Protein AF-0000000082333253 (afdb_homodimer)

pLDDT: mean 97.78, std 2.86, range [67.7, 98.96]

Radius of gyration: 18.06 Å; Cα contacts (8 Å, |Δi|>4): 785; chains: 2; bounding box: 53×50×40 Å

Structure (mmCIF, N/CA/C/O backbone):
data_AF-0000000082333253-model_v1
#
loop_
_entity.id
_entity.type
_entity.pdbx_description
1 polymer 'Nicotinamide-nucleotide amidase'
#
loop_
_atom_site.group_PDB
_atom_site.id
_atom_site.type_symbol
_atom_site.label_atom_id
_atom_site.label_alt_id
_atom_site.label_comp_id
_atom_site.label_asym_id
_atom_site.label_entity_id
_atom_site.label_seq_id
_atom_site.pdbx_PDB_ins_code
_atom_site.Cartn_x
_atom_site.Cartn_y
_atom_site.Cartn_z
_atom_site.occupancy
_atom_site.B_iso_or_equiv
_atom_site.auth_seq_id
_atom_site.auth_comp_id
_atom_site.auth_asym_id
_atom_site.auth_atom_id
_atom_site.pdbx_PDB_model_num
ATOM 1 N N . MET A 1 1 ? -5.698 16.624 -9.467 1 89.4 1 MET A N 1
ATOM 2 C CA . MET A 1 1 ? -4.266 16.621 -9.751 1 89.4 1 MET A CA 1
ATOM 3 C C . MET A 1 1 ? -3.912 15.525 -10.751 1 89.4 1 MET A C 1
ATOM 5 O O . MET A 1 1 ? -4.45 14.418 -10.682 1 89.4 1 MET A O 1
ATOM 9 N N . THR A 1 2 ? -3.095 15.823 -11.629 1 92.73 2 THR A N 1
ATOM 10 C CA . THR A 1 2 ? -2.605 14.856 -12.605 1 92.73 2 THR A CA 1
ATOM 11 C C . THR A 1 2 ? -1.496 13.997 -12.005 1 92.73 2 THR A C 1
ATOM 13 O O . THR A 1 2 ? -0.99 14.294 -10.921 1 92.73 2 THR A O 1
ATOM 16 N N . ASP A 1 3 ? -1.117 12.939 -12.7 1 93.81 3 ASP A N 1
ATOM 17 C CA . ASP A 1 3 ? -0.021 12.083 -12.257 1 93.81 3 ASP A CA 1
ATOM 18 C C . ASP A 1 3 ? 1.282 12.871 -12.147 1 93.81 3 ASP A C 1
ATOM 20 O O . ASP A 1 3 ? 2.058 12.671 -11.21 1 93.81 3 ASP A O 1
ATOM 24 N N . ASN A 1 4 ? 1.5 13.742 -13.112 1 94.95 4 ASN A N 1
ATOM 25 C CA . ASN A 1 4 ? 2.707 14.562 -13.094 1 94.95 4 ASN A CA 1
ATOM 26 C C . ASN A 1 4 ? 2.726 15.505 -11.895 1 94.95 4 ASN A C 1
ATOM 28 O O . ASN A 1 4 ? 3.77 15.701 -11.27 1 94.95 4 ASN A O 1
ATOM 32 N N . GLU A 1 5 ? 1.615 16.108 -11.591 1 97.43 5 GLU A N 1
ATOM 33 C CA . GLU A 1 5 ? 1.522 17.002 -10.44 1 97.43 5 GLU A CA 1
ATOM 34 C C . GLU A 1 5 ? 1.781 16.252 -9.137 1 97.43 5 GLU A C 1
ATOM 36 O O . GLU A 1 5 ? 2.441 16.773 -8.235 1 97.43 5 GLU A O 1
ATOM 41 N N . LEU A 1 6 ? 1.235 15.054 -9.046 1 98.05 6 LEU A N 1
ATOM 42 C CA . LEU A 1 6 ? 1.445 14.233 -7.858 1 98.05 6 LEU A CA 1
ATOM 43 C C . LEU A 1 6 ? 2.917 13.867 -7.704 1 98.05 6 LEU A C 1
ATOM 45 O O . LEU A 1 6 ? 3.457 13.899 -6.596 1 98.05 6 LEU A O 1
ATOM 49 N N . THR A 1 7 ? 3.564 13.523 -8.791 1 96.74 7 THR A N 1
ATOM 50 C CA . THR A 1 7 ? 4.98 13.171 -8.769 1 96.74 7 THR A CA 1
ATOM 51 C C . THR A 1 7 ? 5.828 14.366 -8.343 1 96.74 7 THR A C 1
ATOM 53 O O . THR A 1 7 ? 6.758 14.221 -7.546 1 96.74 7 THR A O 1
ATOM 56 N N . GLN A 1 8 ? 5.518 15.537 -8.883 1 97.75 8 GLN A N 1
ATOM 57 C CA . GLN A 1 8 ? 6.252 16.744 -8.519 1 97.75 8 GLN A CA 1
ATOM 58 C C . GLN A 1 8 ? 6.078 17.068 -7.038 1 97.75 8 GLN A C 1
ATOM 60 O O . GLN A 1 8 ? 7.03 17.481 -6.372 1 97.75 8 GLN A O 1
ATOM 65 N N . LEU A 1 9 ? 4.866 16.936 -6.612 1 98.36 9 LEU A N 1
ATOM 66 C CA . LEU A 1 9 ? 4.595 17.151 -5.194 1 98.36 9 LEU A CA 1
ATOM 67 C C . LEU A 1 9 ? 5.398 16.181 -4.334 1 98.36 9 LEU A C 1
ATOM 69 O O . LEU A 1 9 ? 5.966 16.574 -3.313 1 98.36 9 LEU A O 1
ATOM 73 N N . SER A 1 10 ? 5.47 14.94 -4.718 1 98.65 10 SER A N 1
ATOM 74 C CA . SER A 1 10 ? 6.232 13.925 -3.999 1 98.65 10 SER A CA 1
ATOM 75 C C . SER A 1 10 ? 7.723 14.244 -4.006 1 98.65 10 SER A C 1
ATOM 77 O O . SER A 1 10 ? 8.419 14.005 -3.017 1 98.65 10 SER A O 1
ATOM 79 N N . LEU A 1 11 ? 8.201 14.722 -5.142 1 98.32 11 LEU A N 1
ATOM 80 C CA . LEU A 1 11 ? 9.596 15.141 -5.233 1 98.32 11 LEU A CA 1
ATOM 81 C C . LEU A 1 11 ? 9.902 16.234 -4.214 1 98.32 11 LEU A C 1
ATOM 83 O O . LEU A 1 11 ? 10.929 16.183 -3.532 1 98.32 11 LEU A O 1
ATOM 87 N N . ARG A 1 12 ? 9.033 17.188 -4.083 1 98.44 12 ARG A N 1
ATOM 88 C CA . ARG A 1 12 ? 9.208 18.275 -3.125 1 98.44 12 ARG A CA 1
ATOM 89 C C . ARG A 1 12 ? 9.171 17.755 -1.692 1 98.44 12 ARG A C 1
ATOM 91 O O . ARG A 1 12 ? 9.987 18.156 -0.86 1 98.44 12 ARG A O 1
ATOM 98 N N . ILE A 1 13 ? 8.242 16.899 -1.44 1 98.75 13 ILE A N 1
ATOM 99 C CA . ILE A 1 13 ? 8.121 16.295 -0.118 1 98.75 13 ILE A CA 1
ATOM 100 C C . ILE A 1 13 ? 9.41 15.553 0.23 1 98.75 13 ILE A C 1
ATOM 102 O O . ILE A 1 13 ? 9.942 15.703 1.332 1 98.75 13 ILE A O 1
ATOM 106 N N . GLY A 1 14 ? 9.902 14.774 -0.736 1 98.54 14 GLY A N 1
ATOM 107 C CA . GLY A 1 14 ? 11.143 14.048 -0.52 1 98.54 14 GLY A CA 1
ATOM 108 C C . GLY A 1 14 ? 12.317 14.955 -0.2 1 98.54 14 GLY A C 1
ATOM 109 O O . GLY A 1 14 ? 13.112 14.658 0.694 1 98.54 14 GLY A O 1
ATOM 110 N N . GLN A 1 15 ? 12.402 16.025 -0.895 1 98.19 15 GLN A N 1
ATOM 111 C CA . GLN A 1 15 ? 13.476 16.987 -0.671 1 98.19 15 GLN A CA 1
ATOM 112 C C . GLN A 1 15 ? 13.403 17.575 0.736 1 98.19 15 GLN A C 1
ATOM 114 O O . GLN A 1 15 ? 14.426 17.709 1.412 1 98.19 15 GLN A O 1
ATOM 119 N N . LEU A 1 16 ? 12.279 17.942 1.161 1 98.55 16 LEU A N 1
ATOM 120 C CA . LEU A 1 16 ? 12.093 18.548 2.475 1 98.55 16 LEU A CA 1
ATOM 121 C C . LEU A 1 16 ? 12.372 17.538 3.583 1 98.55 16 LEU A C 1
ATOM 123 O O . LEU A 1 16 ? 12.988 17.876 4.597 1 98.55 16 LEU A O 1
ATOM 127 N N . LEU A 1 17 ? 11.907 16.301 3.429 1 98.65 17 LEU A N 1
ATOM 128 C CA . LEU A 1 17 ? 12.163 15.258 4.416 1 98.65 17 LEU A CA 1
ATOM 129 C C . LEU A 1 17 ? 13.657 14.975 4.532 1 98.65 17 LEU A C 1
ATOM 131 O O . LEU A 1 17 ? 14.186 14.853 5.639 1 98.65 17 LEU A O 1
ATOM 135 N N . LEU A 1 18 ? 14.315 14.87 3.39 1 97.46 18 LEU A N 1
ATOM 136 C CA . LEU A 1 18 ? 15.755 14.634 3.381 1 97.46 18 LEU A CA 1
ATOM 137 C C . LEU A 1 18 ? 16.493 15.746 4.119 1 97.46 18 LEU A C 1
ATOM 139 O O . LEU A 1 18 ? 17.406 15.477 4.902 1 97.46 18 LEU A O 1
ATOM 143 N N . ALA A 1 19 ? 16.106 16.976 3.864 1 97.45 19 ALA A N 1
ATOM 144 C CA . ALA A 1 19 ? 16.744 18.136 4.48 1 97.45 19 ALA A CA 1
ATOM 145 C C . ALA A 1 19 ? 16.599 18.099 5.999 1 97.45 19 ALA A C 1
ATOM 147 O O . ALA A 1 19 ? 17.452 18.619 6.723 1 97.45 19 ALA A O 1
ATOM 148 N N . ARG A 1 20 ? 15.595 17.396 6.493 1 97.09 20 ARG A N 1
ATOM 149 C CA . ARG A 1 20 ? 15.312 17.344 7.924 1 97.09 20 ARG A CA 1
ATOM 150 C C . ARG A 1 20 ? 15.815 16.04 8.534 1 97.09 20 ARG A C 1
ATOM 152 O O . ARG A 1 20 ? 15.661 15.81 9.735 1 97.09 20 ARG A O 1
ATOM 159 N N . GLY A 1 21 ? 16.31 15.143 7.671 1 97.47 21 GLY A N 1
ATOM 160 C CA . GLY A 1 21 ? 16.664 13.82 8.158 1 97.47 21 GLY A CA 1
ATOM 161 C C . GLY A 1 21 ? 15.472 13.038 8.679 1 97.47 21 GLY A C 1
ATOM 162 O O . GLY A 1 21 ? 15.586 12.309 9.667 1 97.47 21 GLY A O 1
ATOM 163 N N . ALA A 1 22 ? 14.31 13.308 8.045 1 98.44 22 ALA A N 1
ATOM 164 C CA . ALA A 1 22 ? 13.055 12.725 8.511 1 98.44 22 ALA A CA 1
ATOM 165 C C . ALA A 1 22 ? 12.521 11.702 7.513 1 98.44 22 ALA A C 1
ATOM 167 O O . ALA A 1 22 ? 12.935 11.684 6.351 1 98.44 22 ALA A O 1
ATOM 168 N N . SER A 1 23 ? 11.641 10.892 7.982 1 98.71 23 SER A N 1
ATOM 169 C CA . SER A 1 23 ? 10.976 9.903 7.14 1 98.71 23 SER A CA 1
ATOM 170 C C . SER A 1 23 ? 9.468 9.909 7.365 1 98.71 23 SER A C 1
ATOM 172 O O . SER A 1 23 ? 8.978 10.536 8.307 1 98.71 23 SER A O 1
ATOM 174 N N . VAL A 1 24 ? 8.766 9.227 6.439 1 98.9 24 VAL A N 1
ATOM 175 C CA . VAL A 1 24 ? 7.308 9.225 6.488 1 98.9 24 VAL A CA 1
ATOM 176 C C . VAL A 1 24 ? 6.785 7.806 6.278 1 98.9 24 VAL A C 1
ATOM 178 O O . VAL A 1 24 ? 7.464 6.97 5.677 1 98.9 24 VAL A O 1
ATOM 181 N N . ALA A 1 25 ? 5.639 7.53 6.846 1 98.94 25 ALA A N 1
ATOM 182 C CA . ALA A 1 25 ? 4.883 6.3 6.627 1 98.94 25 ALA A CA 1
ATOM 183 C C . ALA A 1 25 ? 3.412 6.602 6.353 1 98.94 25 ALA A C 1
ATOM 185 O O . ALA A 1 25 ? 2.934 7.702 6.639 1 98.94 25 ALA A O 1
ATOM 186 N N . THR A 1 26 ? 2.737 5.672 5.761 1 98.96 26 THR A N 1
ATOM 187 C CA . THR A 1 26 ? 1.33 5.863 5.429 1 98.96 26 THR A CA 1
ATOM 188 C C . THR A 1 26 ? 0.482 4.727 5.994 1 98.96 26 THR A C 1
ATOM 190 O O . THR A 1 26 ? 0.951 3.593 6.107 1 98.96 26 THR A O 1
ATOM 193 N N . ALA A 1 27 ? -0.715 4.999 6.366 1 98.96 27 ALA A N 1
ATOM 194 C CA . ALA A 1 27 ? -1.775 4.043 6.676 1 98.96 27 ALA A CA 1
ATOM 195 C C . ALA A 1 27 ? -3.023 4.317 5.841 1 98.96 27 ALA A C 1
ATOM 197 O O . ALA A 1 27 ? -3.753 5.277 6.102 1 98.96 27 ALA A O 1
ATOM 198 N N . GLU A 1 28 ? -3.245 3.467 4.875 1 98.92 28 GLU A N 1
ATOM 199 C CA . GLU A 1 28 ? -4.257 3.755 3.863 1 98.92 28 GLU A CA 1
ATOM 200 C C . GLU A 1 28 ? -5.401 2.747 3.925 1 98.92 28 GLU A C 1
ATOM 202 O O . GLU A 1 28 ? -5.17 1.546 4.074 1 98.92 28 GLU A O 1
ATOM 207 N N . SER A 1 29 ? -6.629 3.252 3.837 1 98.65 29 SER A N 1
ATOM 208 C CA . SER A 1 29 ? -7.785 2.396 3.594 1 98.65 29 SER A CA 1
ATOM 209 C C . SER A 1 29 ? -8.346 2.609 2.192 1 98.65 29 SER A C 1
ATOM 211 O O . SER A 1 29 ? -7.825 2.062 1.219 1 98.65 29 SER A O 1
ATOM 213 N N . CYS A 1 30 ? -9.053 3.7 1.898 1 98.41 30 CYS A N 1
ATOM 214 C CA . CYS A 1 30 ? -9.789 3.864 0.649 1 98.41 30 CYS A CA 1
ATOM 215 C C . CYS A 1 30 ? -8.838 4.122 -0.514 1 98.41 30 CYS A C 1
ATOM 217 O O . CYS A 1 30 ? -9.147 3.789 -1.659 1 98.41 30 CYS A O 1
ATOM 219 N N . THR A 1 31 ? -7.643 4.735 -0.254 1 98.71 31 THR A N 1
ATOM 220 C CA . THR A 1 31 ? -6.694 4.985 -1.332 1 98.71 31 THR A CA 1
ATOM 221 C C . THR A 1 31 ? -5.957 3.705 -1.713 1 98.71 31 THR A C 1
ATOM 223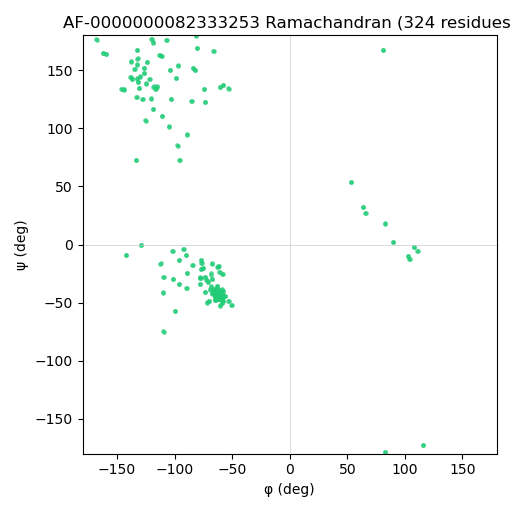 O O . THR A 1 31 ? -5.334 3.632 -2.774 1 98.71 31 THR A O 1
ATOM 226 N N . GLY A 1 32 ? -5.909 2.692 -0.837 1 98.68 32 GLY A N 1
ATOM 227 C CA . GLY A 1 32 ? -5.514 1.333 -1.172 1 98.68 32 GLY A CA 1
ATOM 228 C C . GLY A 1 32 ? -4.059 1.219 -1.586 1 98.68 32 GLY A C 1
ATOM 229 O O . GLY A 1 32 ? -3.719 0.429 -2.469 1 98.68 32 GLY A O 1
ATOM 230 N N . GLY A 1 33 ? -3.189 2.143 -1.081 1 98.82 33 GLY A N 1
ATOM 231 C CA . GLY A 1 33 ? -1.772 2.092 -1.407 1 98.82 33 GLY A CA 1
ATOM 232 C C . GLY A 1 33 ? -1.337 3.197 -2.351 1 98.82 33 GLY A C 1
ATOM 233 O O . GLY A 1 33 ? -0.147 3.342 -2.638 1 98.82 33 GLY A O 1
ATOM 234 N N . TRP A 1 34 ? -2.276 4.028 -2.802 1 98.85 34 TRP A N 1
ATOM 235 C CA . TRP A 1 34 ? -1.981 5.024 -3.826 1 98.85 34 TRP A CA 1
ATOM 236 C C . TRP A 1 34 ? -1.048 6.102 -3.284 1 98.85 34 TRP A C 1
ATOM 238 O O . TRP A 1 34 ? -0.194 6.615 -4.011 1 98.85 34 TRP A O 1
ATOM 248 N N . ILE A 1 35 ? -1.17 6.495 -2.043 1 98.92 35 ILE A N 1
ATOM 249 C CA . ILE A 1 35 ? -0.282 7.496 -1.463 1 98.92 35 ILE A CA 1
ATOM 250 C C . ILE A 1 35 ? 1.143 6.952 -1.408 1 98.92 35 ILE A C 1
ATOM 252 O O . ILE A 1 35 ? 2.086 7.62 -1.839 1 98.92 35 ILE A O 1
ATOM 256 N N . ALA A 1 36 ? 1.276 5.722 -0.906 1 98.92 36 ALA A N 1
ATOM 257 C CA . ALA A 1 36 ? 2.588 5.08 -0.865 1 98.92 36 ALA A CA 1
ATOM 258 C C . ALA A 1 36 ? 3.189 4.97 -2.263 1 98.92 36 ALA A C 1
ATOM 260 O O . ALA A 1 36 ? 4.374 5.25 -2.46 1 98.92 36 ALA A O 1
ATOM 261 N N . LYS A 1 37 ? 2.351 4.587 -3.209 1 98.84 37 LYS A N 1
ATOM 262 C CA . LYS A 1 37 ? 2.799 4.435 -4.59 1 98.84 37 LYS A CA 1
ATOM 263 C C . LYS A 1 37 ? 3.337 5.752 -5.142 1 98.84 37 LYS A C 1
ATOM 265 O O . LYS A 1 37 ? 4.405 5.784 -5.757 1 98.84 37 LYS A O 1
ATOM 270 N N . VAL A 1 38 ? 2.635 6.817 -4.92 1 98.74 38 VAL A N 1
ATOM 271 C CA . VAL A 1 38 ? 3.017 8.126 -5.44 1 98.74 38 VAL A CA 1
ATOM 272 C C . VAL A 1 38 ? 4.312 8.588 -4.776 1 98.74 38 VAL A C 1
ATOM 274 O O . VAL A 1 38 ? 5.196 9.134 -5.44 1 98.74 38 VAL A O 1
ATOM 277 N N . LEU A 1 39 ? 4.436 8.363 -3.5 1 98.81 39 LEU A N 1
ATOM 278 C CA . LEU A 1 39 ? 5.659 8.726 -2.792 1 98.81 39 LEU A CA 1
ATOM 279 C C . LEU A 1 39 ? 6.851 7.94 -3.328 1 98.81 39 LEU A C 1
ATOM 281 O O . LEU A 1 39 ? 7.945 8.488 -3.477 1 98.81 39 LEU A O 1
ATOM 285 N N . THR A 1 40 ? 6.656 6.7 -3.708 1 98.48 40 THR A N 1
ATOM 286 C CA . THR A 1 40 ? 7.758 5.838 -4.121 1 98.48 40 THR A CA 1
ATOM 287 C C . THR A 1 40 ? 7.971 5.918 -5.63 1 98.48 40 THR A C 1
ATOM 289 O O . THR A 1 40 ? 8.906 5.316 -6.164 1 98.48 40 THR A O 1
ATOM 292 N N . ASP A 1 41 ? 7.092 6.661 -6.303 1 97.97 41 ASP A N 1
ATOM 293 C CA . ASP A 1 41 ? 7.342 6.961 -7.709 1 97.97 41 ASP A CA 1
ATOM 294 C C . ASP A 1 41 ? 8.677 7.681 -7.888 1 97.97 41 ASP A C 1
ATOM 296 O O . ASP A 1 41 ? 9.268 7.644 -8.969 1 97.97 41 ASP A O 1
ATOM 300 N N . VAL A 1 42 ? 9.063 8.323 -6.877 1 97.19 42 VAL A N 1
ATOM 301 C CA . VAL A 1 42 ? 10.269 9.145 -6.914 1 97.19 42 VAL A CA 1
ATOM 302 C C . VAL A 1 42 ? 11.494 8.278 -6.632 1 97.19 42 VAL A C 1
ATOM 304 O O . VAL A 1 42 ? 11.576 7.629 -5.586 1 97.19 42 VAL A O 1
ATOM 307 N N . ALA A 1 43 ? 12.428 8.302 -7.56 1 96.47 43 ALA A N 1
ATOM 308 C CA . ALA A 1 43 ? 13.694 7.617 -7.314 1 96.47 43 ALA A CA 1
ATOM 309 C C . ALA A 1 43 ? 14.379 8.162 -6.064 1 96.47 43 ALA A C 1
ATOM 311 O O . ALA A 1 43 ? 14.404 9.374 -5.841 1 96.47 43 ALA A O 1
ATOM 312 N N . GLY A 1 44 ? 14.946 7.251 -5.2 1 95.93 44 GLY A N 1
ATOM 313 C CA . GLY A 1 44 ? 15.624 7.673 -3.984 1 95.93 44 GLY A CA 1
ATOM 314 C C . GLY A 1 44 ? 14.699 7.761 -2.785 1 95.93 44 GLY A C 1
ATOM 315 O O . GLY A 1 44 ? 15.137 8.085 -1.679 1 95.93 44 GLY A O 1
ATOM 316 N N . SER A 1 45 ? 13.438 7.412 -2.958 1 97.92 45 SER A N 1
ATOM 317 C CA . SER A 1 45 ? 12.447 7.528 -1.894 1 97.92 45 SER A CA 1
ATOM 318 C C . SER A 1 45 ? 12.8 6.634 -0.71 1 97.92 45 SER A C 1
ATOM 320 O O . SER A 1 45 ? 12.343 6.869 0.411 1 97.92 45 SER A O 1
ATOM 322 N N . SER A 1 46 ? 13.633 5.631 -0.866 1 96.9 46 SER A N 1
ATOM 323 C CA . SER A 1 46 ? 14.037 4.752 0.227 1 96.9 46 SER A CA 1
ATOM 324 C C . SER A 1 46 ? 14.759 5.529 1.323 1 96.9 46 SER A C 1
ATOM 326 O O . SER A 1 46 ? 14.899 5.043 2.447 1 96.9 46 SER A O 1
ATOM 328 N N . ALA A 1 47 ? 15.229 6.674 0.993 1 97.24 47 ALA A N 1
ATOM 329 C CA . ALA A 1 47 ? 15.953 7.504 1.952 1 97.24 47 ALA A CA 1
ATOM 330 C C . ALA A 1 47 ? 14.994 8.163 2.94 1 97.24 47 ALA A C 1
ATOM 332 O O . ALA A 1 47 ? 15.406 8.596 4.019 1 97.24 47 ALA A O 1
ATOM 333 N N . TRP A 1 48 ? 13.668 8.223 2.508 1 98.35 48 TRP A N 1
ATOM 334 C CA . TRP A 1 48 ? 12.796 8.997 3.384 1 98.35 48 TRP A CA 1
ATOM 335 C C . TRP A 1 48 ? 11.415 8.358 3.481 1 98.35 48 TRP A C 1
ATOM 337 O O . TRP A 1 48 ? 10.582 8.784 4.285 1 98.35 48 TRP A O 1
ATOM 347 N N . PHE A 1 49 ? 11.076 7.374 2.708 1 98.76 49 PHE A N 1
ATOM 348 C CA . PHE A 1 49 ? 9.863 6.58 2.863 1 98.76 49 PHE A CA 1
ATOM 349 C C . PHE A 1 49 ? 10.176 5.23 3.495 1 98.76 49 PHE A C 1
ATOM 351 O O . PHE A 1 49 ? 10.946 4.442 2.941 1 98.76 49 PHE A O 1
ATOM 358 N N . GLN A 1 50 ? 9.538 4.911 4.541 1 98.04 50 GLN A N 1
ATOM 359 C CA . GLN A 1 50 ? 9.935 3.725 5.293 1 98.04 50 GLN A CA 1
ATOM 360 C C . GLN A 1 50 ? 9.037 2.537 4.96 1 98.04 50 GLN A C 1
ATOM 362 O O . GLN A 1 50 ? 9.523 1.478 4.558 1 98.04 50 GLN A O 1
ATOM 367 N N . ARG A 1 51 ? 7.717 2.773 5.177 1 98.82 51 ARG A N 1
ATOM 368 C CA . ARG A 1 51 ? 6.767 1.7 4.901 1 98.82 51 ARG A CA 1
ATOM 369 C C . ARG A 1 51 ? 5.348 2.244 4.774 1 98.82 51 ARG A C 1
ATOM 371 O O . ARG A 1 51 ? 5.095 3.41 5.083 1 98.82 51 ARG A O 1
ATOM 378 N N . GLY A 1 52 ? 4.481 1.486 4.255 1 98.88 52 GLY A N 1
ATOM 379 C CA . GLY A 1 52 ? 3.054 1.756 4.189 1 98.88 52 GLY A CA 1
ATOM 380 C C . GLY A 1 52 ? 2.204 0.599 4.681 1 98.88 52 GLY A C 1
ATOM 381 O O . GLY A 1 52 ? 2.57 -0.565 4.504 1 98.88 52 GLY A O 1
ATOM 382 N N . PHE A 1 53 ? 1.137 0.915 5.298 1 98.95 53 PHE A N 1
ATOM 383 C CA . PHE A 1 53 ? 0.114 -0.026 5.739 1 98.95 53 PHE A CA 1
ATOM 384 C C . PHE A 1 53 ? -1.171 0.157 4.939 1 98.95 53 PHE A C 1
ATOM 386 O O . PHE A 1 53 ? -1.859 1.17 5.084 1 98.95 53 PHE A O 1
ATOM 393 N N . VAL A 1 54 ? -1.469 -0.808 4.115 1 98.93 54 VAL A N 1
ATOM 394 C CA . VAL A 1 54 ? -2.779 -0.772 3.473 1 98.93 54 VAL A CA 1
ATOM 395 C C . VAL A 1 54 ? -3.799 -1.51 4.337 1 98.93 54 VAL A C 1
ATOM 397 O O . VAL A 1 54 ? -3.929 -2.733 4.248 1 98.93 54 VAL A O 1
ATOM 400 N N . THR A 1 55 ? -4.473 -0.792 5.125 1 98.78 55 THR A N 1
ATOM 401 C CA . THR A 1 55 ? -5.381 -1.326 6.134 1 98.78 55 THR A CA 1
ATOM 402 C C . THR A 1 55 ? -6.815 -1.351 5.613 1 98.78 55 THR A C 1
ATOM 404 O O . THR A 1 55 ? -7.683 -0.648 6.134 1 98.78 55 THR A O 1
ATOM 407 N N . TYR A 1 56 ? -7.08 -2.227 4.746 1 97.78 56 TYR A N 1
ATOM 408 C CA . TYR A 1 56 ? -8.311 -2.17 3.966 1 97.78 56 TYR A CA 1
ATOM 409 C C . TYR A 1 56 ? -9.467 -2.813 4.723 1 97.78 56 TYR A C 1
ATOM 411 O O . TYR A 1 56 ? -10.634 -2.587 4.395 1 97.78 56 TYR A O 1
ATOM 419 N N . SER A 1 57 ? -9.21 -3.609 5.735 1 97.33 57 SER A N 1
ATOM 420 C CA . SER A 1 57 ? -10.227 -4.177 6.613 1 97.33 57 SER A CA 1
ATOM 421 C C . SER A 1 57 ? -10.113 -3.616 8.027 1 97.33 57 SER A C 1
ATOM 423 O O . SER A 1 57 ? -9.079 -3.055 8.396 1 97.33 57 SER A O 1
ATOM 425 N N . ASN A 1 58 ? -11.218 -3.814 8.784 1 97.57 58 ASN A N 1
ATOM 426 C CA . ASN A 1 58 ? -11.152 -3.419 10.187 1 97.57 58 ASN A CA 1
ATOM 427 C C . ASN A 1 58 ? -10.101 -4.223 10.947 1 97.57 58 ASN A C 1
ATOM 429 O O . ASN A 1 58 ? -9.388 -3.679 11.792 1 97.57 58 ASN A O 1
ATOM 433 N N . GLU A 1 59 ? -10.017 -5.431 10.615 1 97.89 59 GLU A N 1
ATOM 434 C CA . GLU A 1 59 ? -9.001 -6.286 11.221 1 97.89 59 GLU A CA 1
ATOM 435 C C . GLU A 1 59 ? -7.596 -5.767 10.926 1 97.89 59 GLU A C 1
ATOM 437 O O . GLU A 1 59 ? -6.736 -5.753 11.809 1 97.89 59 GLU A O 1
ATOM 442 N N . ALA A 1 60 ? -7.377 -5.393 9.711 1 98.6 60 ALA A N 1
ATOM 443 C CA . ALA A 1 60 ? -6.076 -4.852 9.327 1 98.6 60 ALA A CA 1
ATOM 444 C C . ALA A 1 60 ? -5.76 -3.58 10.108 1 98.6 60 ALA A C 1
ATOM 446 O O . ALA A 1 60 ? -4.63 -3.387 10.563 1 98.6 60 ALA A O 1
ATOM 447 N N . LYS A 1 61 ? -6.804 -2.665 10.26 1 98.8 61 LYS A N 1
ATOM 448 C CA . LYS A 1 61 ? -6.607 -1.436 11.023 1 98.8 61 LYS A CA 1
ATOM 449 C C . LYS A 1 61 ? -6.178 -1.741 12.456 1 98.8 61 LYS A C 1
ATOM 451 O O . LYS A 1 61 ? -5.291 -1.079 12.998 1 98.8 61 LYS A O 1
ATOM 456 N N . GLN A 1 62 ? -6.782 -2.75 12.998 1 98.83 62 GLN A N 1
ATOM 457 C CA . GLN A 1 62 ? -6.488 -3.133 14.375 1 98.83 62 GLN A CA 1
ATOM 458 C C . GLN A 1 62 ? -5.092 -3.738 14.492 1 98.83 62 GLN A C 1
ATOM 460 O O . GLN A 1 62 ? -4.293 -3.312 15.328 1 98.83 62 GLN A O 1
ATOM 465 N N . GLN A 1 63 ? -4.778 -4.644 13.653 1 98.61 63 GLN A N 1
ATOM 466 C CA . GLN A 1 63 ? -3.568 -5.449 13.785 1 98.61 63 GLN A CA 1
ATOM 467 C C . GLN A 1 63 ? -2.337 -4.671 13.327 1 98.61 63 GLN A C 1
ATOM 469 O O . GLN A 1 63 ? -1.245 -4.849 13.872 1 98.61 63 GLN A O 1
ATOM 474 N N . MET A 1 64 ? -2.502 -3.766 12.43 1 98.71 64 MET A N 1
ATOM 475 C CA . MET A 1 64 ? -1.318 -3.156 11.832 1 98.71 64 MET A CA 1
ATOM 476 C C . MET A 1 64 ? -1.05 -1.781 12.435 1 98.71 64 MET A C 1
ATOM 478 O O . MET A 1 64 ? 0.098 -1.338 12.496 1 98.71 64 MET A O 1
ATOM 482 N N . THR A 1 65 ? -2.149 -1.111 12.871 1 98.75 65 THR A N 1
ATOM 483 C CA . THR A 1 65 ? -1.933 0.265 13.305 1 98.75 65 THR A CA 1
ATOM 484 C C . THR A 1 65 ? -2.54 0.497 14.686 1 98.75 65 THR A C 1
ATOM 486 O O . THR A 1 65 ? -2.563 1.627 15.178 1 98.75 65 THR A O 1
ATOM 489 N N . GLY A 1 66 ? -3.142 -0.518 15.256 1 98.78 66 GLY A N 1
ATOM 490 C CA . GLY A 1 66 ? -3.556 -0.448 16.648 1 98.78 66 GLY A CA 1
ATOM 491 C C . GLY A 1 66 ? -4.887 0.254 16.841 1 98.78 66 GLY A C 1
ATOM 492 O O . GLY A 1 66 ? -5.194 0.723 17.939 1 98.78 66 GLY A O 1
ATOM 493 N N . VAL A 1 67 ? -5.627 0.374 15.843 1 98.91 67 VAL A N 1
ATOM 494 C CA . VAL A 1 67 ? -6.969 0.923 16.001 1 98.91 67 VAL A CA 1
ATOM 495 C C . VAL A 1 67 ? -7.784 0.034 16.938 1 98.91 67 VAL A C 1
ATOM 497 O O . VAL A 1 67 ? -7.777 -1.192 16.803 1 98.91 67 VAL A O 1
ATOM 500 N N . THR A 1 68 ? -8.469 0.651 17.814 1 98.78 68 THR A N 1
ATOM 501 C CA . THR A 1 68 ? -9.172 -0.142 18.815 1 98.78 68 THR A CA 1
ATOM 502 C C . THR A 1 68 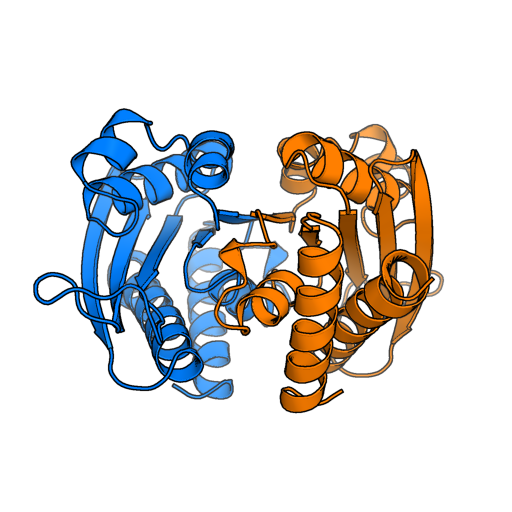? -10.502 -0.65 18.266 1 98.78 68 THR A C 1
ATOM 504 O O . THR A 1 68 ? -11.137 0.017 17.446 1 98.78 68 THR A O 1
ATOM 507 N N . GLU A 1 69 ? -10.849 -1.753 18.773 1 98.36 69 GLU A N 1
ATOM 508 C CA . GLU A 1 69 ? -12.161 -2.296 18.435 1 98.36 69 GLU A CA 1
ATOM 509 C C . GLU A 1 69 ? -13.276 -1.331 18.829 1 98.36 69 GLU A C 1
ATOM 511 O O . GLU A 1 69 ? -14.274 -1.203 18.116 1 98.36 69 GLU A O 1
ATOM 516 N N . GLN A 1 70 ? -13.127 -0.694 19.941 1 98.49 70 GLN A N 1
ATOM 517 C CA . GLN A 1 70 ? -14.118 0.25 20.446 1 98.49 70 GLN A CA 1
ATOM 518 C C . GLN A 1 70 ? -14.31 1.416 19.48 1 98.49 70 GLN A C 1
ATOM 520 O O . GLN A 1 70 ? -15.442 1.818 19.2 1 98.49 70 GLN A O 1
ATOM 525 N N . SER A 1 71 ? -13.226 1.939 18.969 1 98.65 71 SER A N 1
ATOM 526 C CA . SER A 1 71 ? -13.312 3.056 18.034 1 98.65 71 SER A CA 1
ATOM 527 C C . SER A 1 71 ? -14.027 2.649 16.75 1 98.65 71 SER A C 1
ATOM 529 O O . SER A 1 71 ? -14.844 3.405 16.222 1 98.65 71 SER A O 1
ATOM 531 N N . LEU A 1 72 ? -13.712 1.489 16.291 1 98.53 72 LEU A N 1
ATOM 532 C CA . LEU A 1 72 ? -14.363 1.001 15.079 1 98.53 72 LEU A CA 1
ATOM 533 C C . LEU A 1 72 ? -15.855 0.788 15.312 1 98.53 72 LEU A C 1
ATOM 535 O O . LEU A 1 72 ? -16.675 1.132 14.458 1 98.53 72 LEU A O 1
ATOM 539 N N . ALA A 1 73 ? -16.186 0.232 16.471 1 98.08 73 ALA A N 1
ATOM 540 C CA . ALA A 1 73 ? -17.577 -0.078 16.788 1 98.08 73 ALA A CA 1
ATOM 541 C C . ALA A 1 73 ? -18.391 1.197 16.989 1 98.08 73 ALA A C 1
ATOM 543 O O . ALA A 1 73 ? -19.539 1.285 16.548 1 98.08 73 ALA A O 1
ATOM 544 N N . HIS A 1 74 ? -17.817 2.207 17.615 1 98.05 74 HIS A N 1
ATOM 545 C CA . HIS A 1 74 ? -18.567 3.385 18.034 1 98.05 74 HIS A CA 1
ATOM 546 C C . HIS A 1 74 ? -18.582 4.447 16.939 1 98.05 74 HIS A C 1
ATOM 548 O O . HIS A 1 74 ? -19.586 5.138 16.753 1 98.05 74 HIS A O 1
ATOM 554 N N . PHE A 1 75 ? -17.479 4.594 16.226 1 98.01 75 PHE A N 1
ATOM 555 C CA . PHE A 1 75 ? -17.372 5.736 15.326 1 98.01 75 PHE A CA 1
ATOM 556 C C . PHE A 1 75 ? -17.361 5.281 13.872 1 98.01 75 PHE A C 1
ATOM 558 O O . PHE A 1 75 ? -17.554 6.089 12.962 1 98.01 75 PHE A O 1
ATOM 565 N N . GLY A 1 76 ? -17.1 3.951 13.663 1 97.57 76 GLY A N 1
ATOM 566 C CA . GLY A 1 76 ? -16.945 3.446 12.308 1 97.57 76 GLY A CA 1
ATOM 567 C C . GLY A 1 76 ? -15.562 3.691 11.734 1 97.57 76 GLY A C 1
ATOM 568 O O . GLY A 1 76 ? -14.818 4.537 12.2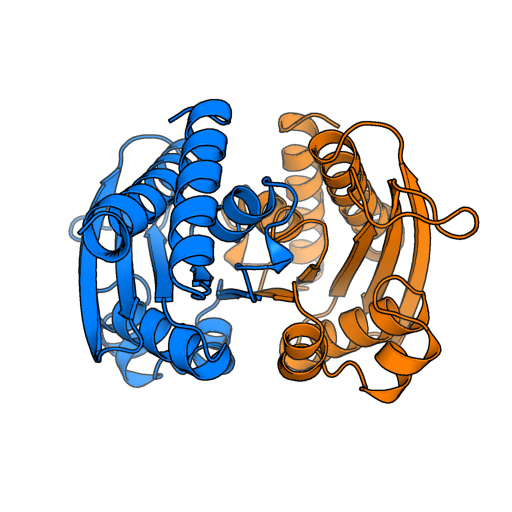33 1 97.57 76 GLY A O 1
ATOM 569 N N . ALA A 1 77 ? -15.257 3.069 10.654 1 97.8 77 ALA A N 1
ATOM 570 C CA . ALA A 1 77 ? -13.927 3.098 10.052 1 97.8 77 ALA A CA 1
ATOM 571 C C . ALA A 1 77 ? -13.627 4.468 9.45 1 97.8 77 ALA A C 1
ATOM 573 O O . ALA A 1 77 ? -12.466 4.878 9.37 1 97.8 77 ALA A O 1
ATOM 574 N N . VAL A 1 78 ? -14.672 5.135 8.944 1 98.35 78 VAL A N 1
ATOM 575 C CA . VAL A 1 78 ? -14.544 6.459 8.344 1 98.35 78 VAL A CA 1
ATOM 576 C C . VAL A 1 78 ? -14.911 7.529 9.369 1 98.35 78 VAL A C 1
ATOM 578 O O . VAL A 1 78 ? -16.048 8.006 9.398 1 98.35 78 VAL A O 1
ATOM 581 N N . SER A 1 79 ? -13.857 7.882 10.179 1 98.71 79 SER A N 1
ATOM 582 C CA . SER A 1 79 ? -14.101 8.809 11.28 1 98.71 79 SER A CA 1
ATOM 583 C C . SER A 1 79 ? -12.807 9.472 11.742 1 98.71 79 SER A C 1
ATOM 585 O O . SER A 1 79 ? -11.714 8.986 11.444 1 98.71 79 SER A O 1
ATOM 587 N N . GLU A 1 80 ? -13.012 10.522 12.469 1 98.8 80 GLU A N 1
ATOM 588 C CA . GLU A 1 80 ? -11.906 11.261 13.069 1 98.8 80 GLU A CA 1
ATOM 589 C C . GLU A 1 80 ? -11.067 10.363 13.974 1 98.8 80 GLU A C 1
ATOM 591 O O . GLU A 1 80 ? -9.838 10.359 13.887 1 98.8 80 GLU A O 1
ATOM 596 N N . GLN A 1 81 ? -11.735 9.619 14.851 1 98.87 81 GLN A N 1
ATOM 597 C CA . GLN A 1 81 ? -11.07 8.785 15.847 1 98.87 81 GLN A CA 1
ATOM 598 C C . GLN A 1 81 ? -10.203 7.719 15.182 1 98.87 81 GLN A C 1
ATOM 600 O O . GLN A 1 81 ? -9.061 7.498 15.589 1 98.87 81 GLN A O 1
ATOM 605 N N . VAL A 1 82 ? -10.728 7.166 14.174 1 98.91 82 VAL A N 1
ATOM 606 C CA . VAL A 1 82 ? -10.055 6.029 13.555 1 98.91 82 VAL A CA 1
ATOM 607 C C . VAL A 1 82 ? -8.834 6.512 12.776 1 98.91 82 VAL A C 1
ATOM 609 O O . VAL A 1 82 ? -7.749 5.937 12.891 1 98.91 82 VAL A O 1
ATOM 612 N N . VAL A 1 83 ? -8.948 7.637 12.068 1 98.94 83 VAL A N 1
ATOM 613 C CA . VAL A 1 83 ? -7.785 8.083 11.307 1 98.94 83 VAL A CA 1
ATOM 614 C C . VAL A 1 83 ? -6.719 8.619 12.26 1 98.94 83 VAL A C 1
ATOM 616 O O . VAL A 1 83 ? -5.522 8.529 11.976 1 98.94 83 VAL A O 1
ATOM 619 N N . SER A 1 84 ? -7.158 9.162 13.358 1 98.93 84 SER A N 1
ATOM 620 C CA . SER A 1 84 ? -6.2 9.581 14.376 1 98.93 84 SER A CA 1
ATOM 621 C C . SER A 1 84 ? -5.407 8.393 14.912 1 98.93 84 SER A C 1
ATOM 623 O O . SER A 1 84 ? -4.179 8.45 15.003 1 98.93 84 SER A O 1
ATOM 625 N N . GLU A 1 85 ? -6.083 7.335 15.234 1 98.94 85 GLU A N 1
ATOM 626 C CA . GLU A 1 85 ? -5.436 6.127 15.738 1 98.94 85 GLU A CA 1
ATOM 627 C C . GLU A 1 85 ? -4.556 5.485 14.669 1 98.94 85 GLU A C 1
ATOM 629 O O . GLU A 1 85 ? -3.463 4.998 14.968 1 98.94 85 GLU A O 1
ATOM 634 N N . MET A 1 86 ? -5.04 5.524 13.462 1 98.95 86 MET A N 1
ATOM 635 C CA . MET A 1 86 ? -4.249 4.983 12.361 1 98.95 86 MET A CA 1
ATOM 636 C C . MET A 1 86 ? -2.935 5.741 12.211 1 98.95 86 MET A C 1
ATOM 638 O O . MET A 1 86 ? -1.876 5.132 12.053 1 98.95 86 MET A O 1
ATOM 642 N N . ALA A 1 87 ? -3.004 7.038 12.231 1 98.94 87 ALA A N 1
ATOM 643 C CA . ALA A 1 87 ? -1.809 7.86 12.056 1 98.94 87 ALA A CA 1
ATOM 644 C C . ALA A 1 87 ? -0.821 7.641 13.198 1 98.94 87 ALA A C 1
ATOM 646 O O . ALA A 1 87 ? 0.377 7.461 12.966 1 98.94 87 ALA A O 1
ATOM 647 N N . ARG A 1 88 ? -1.32 7.609 14.397 1 98.87 88 ARG A N 1
ATOM 648 C CA . ARG A 1 88 ? -0.47 7.375 15.56 1 98.87 88 ARG A CA 1
ATOM 649 C C . ARG A 1 88 ? 0.154 5.984 15.51 1 98.87 88 ARG A C 1
ATOM 651 O O . ARG A 1 88 ? 1.328 5.812 15.845 1 98.87 88 ARG A O 1
ATOM 658 N N . GLY A 1 89 ? -0.693 5.019 15.196 1 98.88 89 GLY A N 1
ATOM 659 C CA . GLY A 1 89 ? -0.189 3.662 15.058 1 98.88 89 GLY A CA 1
ATOM 660 C C . GLY A 1 89 ? 0.9 3.535 14.009 1 98.88 89 GLY A C 1
ATOM 661 O O . GLY A 1 89 ? 1.92 2.883 14.242 1 98.88 89 GLY A O 1
ATOM 662 N N . ALA A 1 90 ? 0.648 4.165 12.851 1 98.91 90 ALA A N 1
ATOM 663 C CA . ALA A 1 90 ? 1.647 4.121 11.787 1 98.91 90 ALA A CA 1
ATOM 664 C C . ALA A 1 90 ? 2.953 4.772 12.234 1 98.91 90 ALA A C 1
ATOM 666 O O . ALA A 1 90 ? 4.039 4.267 11.939 1 98.91 90 ALA A O 1
ATOM 667 N N . LEU A 1 91 ? 2.836 5.91 12.884 1 98.88 91 LEU A N 1
ATOM 668 C CA . LEU A 1 91 ? 4.003 6.612 13.406 1 98.88 91 LEU A CA 1
ATOM 669 C C . LEU A 1 91 ? 4.807 5.711 14.338 1 98.88 91 LEU A C 1
ATOM 671 O O . LEU A 1 91 ? 6.034 5.635 14.23 1 98.88 91 LEU A O 1
ATOM 675 N N . ARG A 1 92 ? 4.163 5.019 15.191 1 98.58 92 ARG A N 1
ATOM 676 C CA . ARG A 1 92 ? 4.802 4.171 16.193 1 98.58 92 ARG A CA 1
ATOM 677 C C . ARG A 1 92 ? 5.415 2.931 15.551 1 98.58 92 ARG A C 1
ATOM 679 O O . ARG A 1 92 ? 6.579 2.609 15.8 1 98.58 92 ARG A O 1
ATOM 686 N N . GLU A 1 93 ? 4.644 2.282 14.764 1 98.56 93 GLU A N 1
ATOM 687 C CA . GLU A 1 93 ? 5.067 1.007 14.193 1 98.56 93 GLU A CA 1
ATOM 688 C C . GLU A 1 93 ? 6.213 1.198 13.204 1 98.56 93 GLU A C 1
ATOM 690 O O . GLU A 1 93 ? 7.061 0.317 13.05 1 98.56 93 GLU A O 1
ATOM 695 N N . ALA A 1 94 ? 6.256 2.374 12.549 1 98.68 94 ALA A N 1
ATOM 696 C CA . ALA A 1 94 ? 7.267 2.606 11.52 1 98.68 94 ALA A CA 1
ATOM 697 C C . ALA A 1 94 ? 8.469 3.353 12.09 1 98.68 94 ALA A C 1
ATOM 699 O O . ALA A 1 94 ? 9.516 3.442 11.445 1 98.68 94 ALA A O 1
ATOM 700 N N . SER A 1 95 ? 8.319 3.92 13.306 1 97.97 95 SER A N 1
ATOM 701 C CA . SER A 1 95 ? 9.383 4.711 13.917 1 97.97 95 SER A CA 1
ATOM 702 C C . SER A 1 95 ? 9.861 5.813 12.978 1 97.97 95 SER A C 1
ATOM 704 O O . SER A 1 95 ? 11.058 5.928 12.707 1 97.97 95 SER A O 1
ATOM 706 N N . VAL A 1 96 ? 8.929 6.634 12.496 1 98.72 96 VAL A N 1
ATOM 707 C CA . VAL A 1 96 ? 9.217 7.718 11.562 1 98.72 96 VAL A CA 1
ATOM 708 C C . VAL A 1 96 ? 8.843 9.057 12.193 1 98.72 96 VAL A C 1
ATOM 710 O O . VAL A 1 96 ? 8.279 9.098 13.289 1 98.72 96 VAL A O 1
ATOM 713 N N . GLN A 1 97 ? 9.151 10.118 11.544 1 98.81 97 GLN A N 1
ATOM 714 C CA . GLN A 1 97 ? 8.879 11.451 12.071 1 98.81 97 GLN A CA 1
ATOM 715 C C . GLN A 1 97 ? 7.487 11.929 11.666 1 98.81 97 GLN A C 1
ATOM 717 O O . GLN A 1 97 ? 6.895 12.775 12.34 1 98.81 97 GLN A O 1
ATOM 722 N N . TYR A 1 98 ? 6.929 11.367 10.516 1 98.88 98 TYR A N 1
ATOM 723 C CA . TYR A 1 98 ? 5.6 11.759 10.061 1 98.88 98 TYR A CA 1
ATOM 724 C C . TYR A 1 98 ? 4.805 10.548 9.59 1 98.88 98 TYR A C 1
ATOM 726 O O . TYR A 1 98 ? 5.361 9.632 8.98 1 98.88 98 TYR A O 1
ATOM 734 N N . ALA A 1 99 ? 3.541 10.566 9.834 1 98.95 99 ALA A N 1
ATOM 735 C CA . ALA A 1 99 ? 2.64 9.539 9.318 1 98.95 99 ALA A CA 1
ATOM 736 C C . ALA A 1 99 ? 1.351 10.157 8.783 1 98.95 99 ALA A C 1
ATOM 738 O O . ALA A 1 99 ? 0.83 11.116 9.359 1 98.95 99 ALA A O 1
ATOM 739 N N . ILE A 1 100 ? 0.85 9.603 7.687 1 98.92 100 ILE A N 1
ATOM 740 C CA . ILE A 1 100 ? -0.411 9.994 7.066 1 98.92 100 ILE A CA 1
ATOM 741 C C . ILE A 1 100 ? -1.392 8.825 7.112 1 98.92 100 ILE A C 1
ATOM 743 O O . ILE A 1 100 ? -1.037 7.694 6.774 1 98.92 100 ILE A O 1
ATOM 747 N N . SER A 1 101 ? -2.583 9.116 7.505 1 98.96 101 SER A N 1
ATOM 748 C CA . SER A 1 101 ? -3.617 8.093 7.394 1 98.96 101 SER A CA 1
ATOM 749 C C . SER A 1 101 ? -4.828 8.612 6.627 1 98.96 101 SER A C 1
ATOM 751 O O . SER A 1 101 ? -5.076 9.82 6.591 1 98.96 101 SER A O 1
ATOM 753 N N . VAL A 1 102 ? -5.55 7.698 5.97 1 98.94 102 VAL A N 1
ATOM 754 C CA . VAL A 1 102 ? -6.716 8.062 5.172 1 98.94 102 VAL A CA 1
ATOM 755 C C . VAL A 1 102 ? -7.76 6.95 5.244 1 98.94 102 VAL A C 1
ATOM 757 O O . VAL A 1 102 ? -7.42 5.766 5.182 1 98.94 102 VAL A O 1
ATOM 760 N N . SER A 1 103 ? -8.949 7.236 5.456 1 98.86 103 SER A N 1
ATOM 761 C CA . SER A 1 103 ? -10.111 6.354 5.421 1 98.86 103 SER A CA 1
ATOM 762 C C . SER A 1 103 ? -11.335 7.074 4.865 1 98.86 103 SER A C 1
ATOM 764 O O . SER A 1 103 ? -11.605 8.221 5.227 1 98.86 103 SER A O 1
ATOM 766 N N . GLY A 1 104 ? -12.075 6.458 3.947 1 98.57 104 GLY A N 1
ATOM 767 C CA . GLY A 1 104 ? -13.171 7.164 3.305 1 98.57 104 GLY A CA 1
ATOM 768 C C . GLY A 1 104 ? -14.08 6.253 2.501 1 98.57 104 GLY A C 1
ATOM 769 O O . GLY A 1 104 ? -13.867 5.039 2.457 1 98.57 104 GLY A O 1
ATOM 770 N N . ILE A 1 105 ? -15.08 6.839 1.992 1 98.29 105 ILE A N 1
ATOM 771 C CA . ILE A 1 105 ? -16.055 6.178 1.131 1 98.29 105 ILE A CA 1
ATOM 772 C C . ILE A 1 105 ? -15.831 6.599 -0.32 1 98.29 105 ILE A C 1
ATOM 774 O O . ILE A 1 105 ? -16.309 7.652 -0.749 1 98.29 105 ILE A O 1
ATOM 778 N N . ALA A 1 106 ? -15.207 5.736 -1.072 1 97.67 106 ALA A N 1
ATOM 779 C CA . ALA A 1 106 ? -14.84 6.1 -2.438 1 97.67 106 ALA A CA 1
ATOM 780 C C . ALA A 1 106 ? -15.947 5.728 -3.421 1 97.67 106 ALA A C 1
ATOM 782 O O . ALA A 1 106 ? -15.958 6.199 -4.56 1 97.67 106 ALA A O 1
ATOM 783 N N . GLY A 1 107 ? -17.01 4.947 -2.893 1 95.44 107 GLY A N 1
ATOM 784 C CA . GLY A 1 107 ? -18.165 4.642 -3.722 1 95.44 107 GLY A CA 1
ATOM 785 C C . GLY A 1 107 ? -17.942 3.46 -4.645 1 95.44 107 GLY A C 1
ATOM 786 O O . GLY A 1 107 ? -16.892 2.816 -4.596 1 95.44 107 GLY A O 1
ATOM 787 N N . PRO A 1 108 ? -18.972 3.174 -5.446 1 96.31 108 PRO A N 1
ATOM 788 C CA . PRO A 1 108 ? -20.222 3.912 -5.643 1 96.31 108 PRO A CA 1
ATOM 789 C C . PRO A 1 108 ? -21.213 3.71 -4.498 1 96.31 108 PRO A C 1
ATOM 791 O O . PRO A 1 108 ? -22.187 4.458 -4.381 1 96.31 108 PRO A O 1
ATOM 794 N N . ASP A 1 109 ? -20.98 2.705 -3.696 1 92.51 109 ASP A N 1
ATOM 795 C CA . ASP A 1 109 ? -21.877 2.416 -2.581 1 92.51 109 ASP A CA 1
ATOM 796 C C . ASP A 1 109 ? -21.238 2.8 -1.248 1 92.51 109 ASP A C 1
ATOM 798 O O . ASP A 1 109 ? -20.161 3.4 -1.22 1 92.51 109 ASP A O 1
ATOM 802 N N . GLY A 1 110 ? -22.004 2.669 -0.107 1 91.85 110 GLY A N 1
ATOM 803 C CA . GLY A 1 110 ? -21.448 2.794 1.231 1 91.85 110 GLY A CA 1
ATOM 804 C C . GLY A 1 110 ? -21.778 4.119 1.892 1 91.85 110 GLY A C 1
ATOM 805 O O . GLY A 1 110 ? -21.538 4.3 3.087 1 91.85 110 GLY A O 1
ATOM 806 N N . GLY A 1 111 ? -22.273 5.032 1.073 1 92.73 111 GLY A N 1
ATOM 807 C CA . GLY A 1 111 ? -22.568 6.342 1.631 1 92.73 111 GLY A CA 1
ATOM 808 C C . GLY A 1 111 ? -23.925 6.41 2.306 1 92.73 111 GLY A C 1
ATOM 809 O O . GLY A 1 111 ? -24.769 5.534 2.106 1 92.73 111 GLY A O 1
ATOM 810 N N . SER A 1 112 ? -23.987 7.291 3.273 1 93.92 112 SER A N 1
ATOM 811 C CA . SER A 1 112 ? -25.245 7.7 3.889 1 93.92 112 SER A CA 1
ATOM 812 C C . SER A 1 112 ? -25.477 9.199 3.731 1 93.92 112 SER A C 1
ATOM 814 O O . SER A 1 112 ? -24.636 9.907 3.173 1 93.92 112 SER A O 1
ATOM 816 N N . VAL A 1 113 ? -26.548 9.624 4.174 1 93.86 113 VAL A N 1
ATOM 8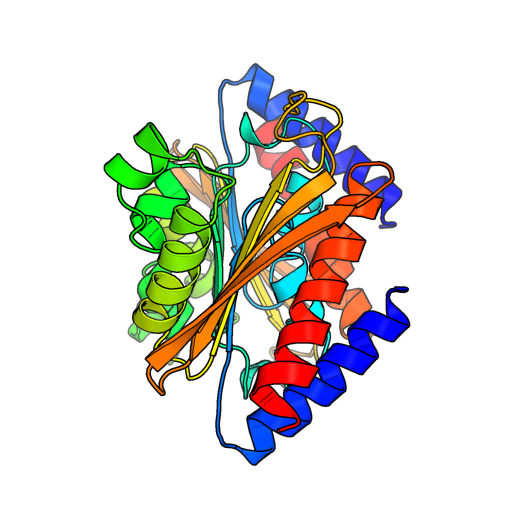17 C CA . VAL A 1 113 ? -26.849 11.05 4.1 1 93.86 113 VAL A CA 1
ATOM 818 C C . VAL A 1 113 ? -25.835 11.836 4.929 1 93.86 113 VAL A C 1
ATOM 820 O O . VAL A 1 113 ? -25.344 12.88 4.493 1 93.86 113 VAL A O 1
ATOM 823 N N . GLU A 1 114 ? -25.481 11.355 6.097 1 92.72 114 GLU A N 1
ATOM 824 C CA . GLU A 1 114 ? -24.573 12.03 7.02 1 92.72 114 GLU A CA 1
ATOM 825 C C . GLU A 1 114 ? -23.12 11.869 6.582 1 92.72 114 GLU A C 1
ATOM 827 O O . GLU A 1 114 ? -22.277 12.713 6.89 1 92.72 114 GLU A O 1
ATOM 832 N N . LYS A 1 115 ? -22.886 10.805 5.942 1 95.92 115 LYS A N 1
ATOM 833 C CA . LYS A 1 115 ? -21.557 10.491 5.426 1 95.92 115 LYS A CA 1
ATOM 834 C C . LYS A 1 115 ? -21.628 10.007 3.981 1 95.92 115 LYS A C 1
ATOM 836 O O . LYS A 1 115 ? -21.415 8.824 3.706 1 95.92 115 LYS A O 1
ATOM 841 N N . PRO A 1 116 ? -21.905 10.924 3.044 1 97.63 116 PRO A N 1
ATOM 842 C CA . PRO A 1 116 ? -22.127 10.52 1.653 1 97.63 116 PRO A CA 1
ATOM 843 C C . PRO A 1 116 ? -20.873 9.944 0.999 1 97.63 116 PRO A C 1
ATOM 845 O O . PRO A 1 116 ? -19.766 10.122 1.515 1 97.63 116 PRO A O 1
ATOM 848 N N . VAL A 1 117 ? -21.027 9.311 -0.14 1 97.93 117 VAL A N 1
ATOM 849 C CA . VAL A 1 117 ? -19.911 8.912 -0.992 1 97.93 117 VAL A CA 1
ATOM 850 C C . VAL A 1 117 ? -19.021 10.119 -1.278 1 97.93 117 VAL A C 1
ATOM 852 O O . VAL A 1 117 ? -19.518 11.215 -1.546 1 97.93 117 VAL A O 1
ATOM 855 N N . GLY A 1 118 ? -17.705 9.896 -1.146 1 98.58 118 GLY A N 1
ATOM 856 C CA . GLY A 1 118 ? -16.752 10.978 -1.331 1 98.58 118 GLY A CA 1
ATOM 857 C C . GLY A 1 118 ? -16.207 11.523 -0.024 1 98.58 118 GLY A C 1
ATOM 858 O O . GLY A 1 118 ? -15.232 12.276 -0.018 1 98.58 118 GLY A O 1
ATOM 859 N N . THR A 1 119 ? -16.807 11.106 1.14 1 98.86 119 THR A N 1
ATOM 860 C CA . THR A 1 119 ? -16.306 11.529 2.443 1 98.86 119 THR A CA 1
ATOM 861 C C . THR A 1 119 ? -15.005 10.807 2.783 1 98.86 119 THR A C 1
ATOM 863 O O . THR A 1 119 ? -14.966 9.576 2.826 1 98.86 119 THR A O 1
ATOM 866 N N . VAL A 1 120 ? -13.991 11.618 3.031 1 98.91 120 VAL A N 1
ATOM 867 C CA . VAL A 1 120 ? -12.685 11.055 3.359 1 98.91 120 VAL A CA 1
ATOM 868 C C . VAL A 1 120 ? -12.107 11.768 4.58 1 98.91 120 VAL A C 1
ATOM 870 O O . VAL A 1 120 ? -12.045 12.999 4.616 1 98.91 120 VAL A O 1
ATOM 873 N N . TRP A 1 121 ? -11.73 10.997 5.564 1 98.95 121 TRP A N 1
ATOM 874 C CA . TRP A 1 121 ? -11.039 11.5 6.747 1 98.95 121 TRP A CA 1
ATOM 875 C C . TRP A 1 121 ? -9.534 11.282 6.633 1 98.95 121 TRP A C 1
ATOM 877 O O . TRP A 1 121 ? -9.087 10.233 6.162 1 98.95 121 TRP A O 1
ATOM 887 N N . PHE A 1 122 ? -8.843 12.25 7.147 1 98.95 122 PHE A N 1
ATOM 888 C CA . PHE A 1 122 ? -7.386 12.228 7.13 1 98.95 122 PHE A CA 1
ATOM 889 C C . PHE A 1 122 ? -6.825 12.393 8.538 1 98.95 122 PHE A C 1
ATOM 891 O O . PHE A 1 122 ? -7.348 13.179 9.3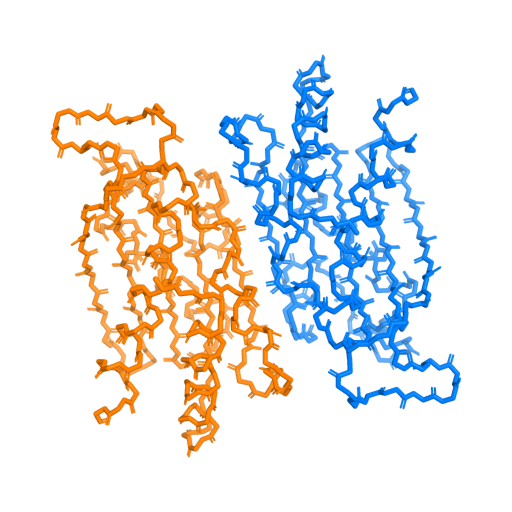31 1 98.95 122 PHE A O 1
ATOM 898 N N . GLY A 1 123 ? -5.814 11.644 8.834 1 98.95 123 GLY A N 1
ATOM 899 C CA . GLY A 1 123 ? -5.006 11.823 10.03 1 98.95 123 GLY A CA 1
ATOM 900 C C . GLY A 1 123 ? -3.536 12.049 9.728 1 98.95 123 GLY A C 1
ATOM 901 O O . GLY A 1 123 ? -2.989 11.451 8.799 1 98.95 123 GLY A O 1
ATOM 902 N N . PHE A 1 124 ? -2.948 12.893 10.487 1 98.92 124 PHE A N 1
ATOM 903 C CA . PHE A 1 124 ? -1.516 13.162 10.45 1 98.92 124 PHE A CA 1
ATOM 904 C C . PHE A 1 124 ? -0.922 13.127 11.853 1 98.92 124 PHE A C 1
ATOM 906 O O . PHE A 1 124 ? -1.52 13.643 12.799 1 98.92 124 PHE A O 1
ATOM 913 N N . ALA A 1 125 ? 0.177 12.482 11.961 1 98.88 125 ALA A N 1
ATOM 914 C CA . ALA A 1 125 ? 0.891 12.448 13.235 1 98.88 125 ALA A CA 1
ATOM 915 C C . ALA A 1 125 ? 2.375 12.747 13.039 1 98.88 125 ALA A C 1
ATOM 917 O O . ALA A 1 125 ? 2.975 12.323 12.049 1 98.88 125 ALA A O 1
ATOM 918 N N . SER A 1 126 ? 2.943 13.444 13.951 1 98.62 126 SER A N 1
ATOM 919 C CA . SER A 1 126 ? 4.374 13.733 13.927 1 98.62 126 SER A CA 1
ATOM 920 C C . SER A 1 126 ? 5.054 13.265 15.209 1 98.62 126 SER A C 1
ATOM 922 O O . SER A 1 126 ? 4.413 13.161 16.256 1 98.62 126 SER A O 1
ATOM 924 N N . ALA A 1 127 ? 6.298 13.049 15.146 1 98.1 127 ALA A N 1
ATOM 925 C CA . ALA A 1 127 ? 7.081 12.578 16.285 1 98.1 127 ALA A CA 1
ATOM 926 C C . ALA A 1 127 ? 7.167 13.646 17.371 1 98.1 127 ALA A C 1
ATOM 928 O O . ALA A 1 127 ? 7.51 13.348 18.518 1 98.1 127 ALA A O 1
ATOM 929 N N . SER A 1 128 ? 6.843 14.878 17.02 1 97.09 128 SER A N 1
ATOM 930 C CA . SER A 1 128 ? 6.834 15.955 18.004 1 97.09 128 SER A CA 1
ATOM 931 C C . SER A 1 128 ? 5.589 15.891 18.883 1 97.09 128 SER A C 1
ATOM 933 O O . SER A 1 128 ? 5.474 16.631 19.861 1 97.09 128 SER A O 1
ATOM 935 N N . GLY A 1 129 ? 4.59 15.078 18.48 1 97.7 129 GLY A N 1
ATOM 936 C CA . GLY A 1 129 ? 3.388 14.919 19.283 1 97.7 129 GLY A CA 1
ATOM 937 C C . GLY A 1 129 ? 2.157 15.534 18.643 1 97.7 129 GLY A C 1
ATOM 938 O O . GLY A 1 129 ? 1.035 15.311 19.103 1 97.7 129 GLY A O 1
ATOM 939 N N . GLU A 1 130 ? 2.322 16.215 17.55 1 98.06 130 GLU A N 1
ATOM 940 C CA . GLU A 1 130 ? 1.188 16.829 16.866 1 98.06 130 GLU A CA 1
ATOM 941 C C . GLU A 1 130 ? 0.348 15.782 16.141 1 98.06 130 GLU A C 1
ATOM 943 O O . GLU A 1 130 ? 0.889 14.893 15.48 1 98.06 130 GLU A O 1
ATOM 948 N N . VAL A 1 131 ? -0.945 15.899 16.331 1 98.54 131 VAL A N 1
ATOM 949 C CA . VAL A 1 131 ? -1.909 15.094 15.587 1 98.54 131 VAL A CA 1
ATOM 950 C C . VAL A 1 131 ? -2.961 16.002 14.955 1 98.54 131 VAL A C 1
ATOM 952 O O . VAL A 1 131 ? -3.558 16.84 15.636 1 98.54 131 VAL A O 1
ATOM 955 N N . LEU A 1 132 ? -3.154 15.91 13.667 1 98.79 132 LEU A N 1
ATOM 956 C CA . LEU A 1 132 ? -4.129 16.681 12.905 1 98.79 132 LEU A CA 1
ATOM 957 C C . LEU A 1 132 ? -5.117 15.759 12.197 1 98.79 132 LEU A C 1
ATOM 959 O O . LEU A 1 132 ? -4.714 14.795 11.542 1 98.79 132 LEU A O 1
ATOM 963 N N . THR A 1 133 ? -6.368 15.96 12.406 1 98.89 133 THR A N 1
ATOM 964 C CA . THR A 1 133 ? -7.403 15.238 11.673 1 98.89 133 THR A CA 1
ATOM 965 C C . THR A 1 133 ? -8.267 16.203 10.867 1 98.89 133 THR A C 1
ATOM 967 O O . THR A 1 133 ? -8.589 17.297 11.336 1 98.89 133 THR A O 1
ATOM 970 N N . LEU A 1 134 ? -8.546 15.829 9.629 1 98.88 134 LEU A N 1
ATOM 971 C CA . LEU A 1 134 ? -9.34 16.64 8.713 1 98.88 134 LEU A CA 1
ATOM 972 C C . LEU A 1 134 ? -10.32 15.773 7.93 1 98.88 134 LEU A C 1
ATOM 974 O O . LEU A 1 134 ? -10.128 14.56 7.814 1 98.88 134 LEU A O 1
ATOM 978 N N . VAL A 1 135 ? -11.374 16.434 7.446 1 98.86 135 VAL A N 1
ATOM 979 C CA . VAL A 1 135 ? -12.34 15.72 6.618 1 98.86 135 VAL A CA 1
ATOM 980 C C . VAL A 1 135 ? -12.632 16.523 5.353 1 98.86 135 VAL A C 1
ATOM 982 O O . VAL A 1 135 ? -12.653 17.756 5.384 1 98.86 135 VAL A O 1
ATOM 985 N N . ARG A 1 136 ? -12.751 15.846 4.247 1 98.66 136 ARG A N 1
ATOM 986 C CA . ARG A 1 136 ? -13.173 16.416 2.971 1 98.66 136 ARG A CA 1
ATOM 987 C C . ARG A 1 136 ? -14.241 15.549 2.311 1 98.66 136 ARG A C 1
ATOM 989 O O . ARG A 1 136 ? -14.316 14.346 2.566 1 98.66 136 ARG A O 1
ATOM 996 N N . CYS A 1 137 ? -15.011 16.167 1.493 1 98.61 137 CYS A N 1
ATOM 997 C CA . CYS A 1 137 ? -15.941 15.459 0.62 1 98.61 137 CYS A CA 1
ATOM 998 C C . CYS A 1 137 ? -15.623 15.725 -0.846 1 98.61 137 CYS A C 1
ATOM 1000 O O . CYS A 1 137 ? -15.766 16.852 -1.323 1 98.61 137 CYS A O 1
ATOM 1002 N N . PHE A 1 138 ? -15.272 14.697 -1.524 1 98.52 138 PHE A N 1
ATOM 1003 C CA . PHE A 1 138 ? -14.837 14.841 -2.908 1 98.52 138 PHE A CA 1
ATOM 1004 C C . PHE A 1 138 ? -15.934 14.395 -3.869 1 98.52 138 PHE A C 1
ATOM 1006 O O . PHE A 1 138 ? -16.713 13.493 -3.554 1 98.52 138 PHE A O 1
ATOM 1013 N N . ASN A 1 139 ? -15.928 15.008 -5.007 1 97.17 139 ASN A N 1
ATOM 1014 C CA . ASN A 1 139 ? -16.888 14.654 -6.047 1 97.17 139 ASN A CA 1
ATOM 1015 C C . ASN A 1 139 ? -16.282 13.692 -7.065 1 97.17 139 ASN A C 1
ATOM 1017 O O . ASN A 1 139 ? -15.068 13.692 -7.279 1 97.17 139 ASN A O 1
ATOM 1021 N N . GLY A 1 140 ? -17.188 12.881 -7.711 1 97.47 140 GLY A N 1
ATOM 1022 C CA . GLY A 1 140 ? -16.767 12.033 -8.815 1 97.47 140 GLY A CA 1
ATOM 1023 C C . GLY A 1 140 ? -16.911 10.552 -8.518 1 97.47 140 GLY A C 1
ATOM 1024 O O . GLY A 1 140 ? -17.539 10.17 -7.529 1 97.47 140 GLY A O 1
ATOM 1025 N N . ASP A 1 141 ? -16.39 9.843 -9.433 1 97.48 141 ASP A N 1
ATOM 1026 C CA . ASP A 1 141 ? -16.423 8.393 -9.266 1 97.48 141 ASP A CA 1
ATOM 1027 C C . ASP A 1 141 ? -15.292 7.92 -8.355 1 97.48 141 ASP A C 1
ATOM 1029 O O . ASP A 1 141 ? -14.542 8.734 -7.813 1 97.48 141 ASP A O 1
ATOM 1033 N N . ARG A 1 142 ? -15.196 6.667 -8.109 1 97.93 142 ARG A N 1
ATOM 1034 C CA . ARG A 1 142 ? -14.235 6.052 -7.199 1 97.93 142 ARG A CA 1
ATOM 1035 C C . ARG A 1 142 ? -12.817 6.532 -7.493 1 97.93 142 ARG A C 1
ATOM 1037 O O . ARG A 1 142 ? -12.094 6.943 -6.584 1 97.93 142 ARG A O 1
ATOM 1044 N N . GLU A 1 143 ? -12.368 6.442 -8.754 1 97.59 143 GLU A N 1
ATOM 1045 C CA . GLU A 1 143 ? -11.022 6.876 -9.118 1 97.59 143 GLU A CA 1
ATOM 1046 C C . GLU A 1 143 ? -10.809 8.351 -8.787 1 97.59 143 GLU A C 1
ATOM 1048 O O . GLU A 1 143 ? -9.761 8.729 -8.261 1 97.59 143 GLU A O 1
ATOM 1053 N N . ALA A 1 144 ? -11.767 9.155 -9.11 1 98.13 144 ALA A N 1
ATOM 1054 C CA . ALA A 1 144 ? -11.655 10.591 -8.871 1 98.13 144 ALA A CA 1
ATOM 1055 C C . ALA A 1 144 ? -11.532 10.892 -7.38 1 98.13 144 ALA A C 1
ATOM 1057 O O . ALA A 1 144 ? -10.701 11.707 -6.971 1 98.13 144 ALA A O 1
ATOM 1058 N N . VAL A 1 145 ? -12.34 10.262 -6.548 1 98.57 145 VAL A N 1
ATOM 1059 C CA . VAL A 1 145 ? -12.313 10.47 -5.104 1 98.57 145 VAL A CA 1
ATOM 1060 C C . VAL A 1 145 ? -10.953 10.056 -4.547 1 98.57 145 VAL A C 1
ATOM 1062 O O . VAL A 1 145 ? -10.338 10.799 -3.779 1 98.57 145 VAL A O 1
ATOM 1065 N N . ARG A 1 146 ? -10.496 8.941 -4.948 1 98.65 146 ARG A N 1
ATOM 1066 C CA . ARG A 1 146 ? -9.23 8.413 -4.45 1 98.65 146 ARG A CA 1
ATOM 1067 C C . ARG A 1 146 ? -8.059 9.278 -4.905 1 98.65 146 ARG A C 1
ATOM 1069 O O . ARG A 1 146 ? -7.122 9.515 -4.14 1 98.65 146 ARG A O 1
ATOM 1076 N N . ARG A 1 147 ? -8.074 9.763 -6.129 1 98.54 147 ARG A N 1
ATOM 1077 C CA . ARG A 1 147 ? -7.025 10.64 -6.64 1 98.54 147 ARG A CA 1
ATOM 1078 C C . ARG A 1 147 ? -6.982 11.952 -5.864 1 98.54 147 ARG A C 1
ATOM 1080 O O . ARG A 1 147 ? -5.907 12.415 -5.477 1 98.54 147 ARG A O 1
ATOM 1087 N N . GLN A 1 148 ? -8.144 12.509 -5.69 1 98.71 148 GLN A N 1
ATOM 1088 C CA . GLN A 1 148 ? -8.228 13.761 -4.944 1 98.71 148 GLN A CA 1
ATOM 1089 C C . GLN A 1 148 ? -7.756 13.576 -3.505 1 98.71 148 GLN A C 1
ATOM 1091 O O . GLN A 1 148 ? -7.049 14.429 -2.964 1 98.71 148 GLN A O 1
ATOM 1096 N N . ALA A 1 149 ? -8.143 12.461 -2.91 1 98.89 149 ALA A N 1
ATOM 1097 C CA . ALA A 1 149 ? -7.723 12.163 -1.543 1 98.89 149 ALA A CA 1
ATOM 1098 C C . ALA A 1 149 ? -6.206 12.025 -1.453 1 98.89 149 ALA A C 1
ATOM 1100 O O . ALA A 1 149 ? -5.581 12.561 -0.535 1 98.89 149 ALA A O 1
ATOM 1101 N N . THR A 1 150 ? -5.625 11.319 -2.391 1 98.89 150 THR A N 1
ATOM 1102 C CA . THR A 1 150 ? -4.178 11.138 -2.441 1 98.89 150 THR A CA 1
ATOM 1103 C C . THR A 1 150 ? -3.467 12.485 -2.537 1 98.89 150 THR A C 1
ATOM 1105 O O . THR A 1 150 ? -2.56 12.77 -1.753 1 98.89 150 THR A O 1
ATOM 1108 N N . GLY A 1 151 ? -3.916 13.294 -3.469 1 98.84 151 GLY A N 1
ATOM 1109 C CA . GLY A 1 151 ? -3.306 14.601 -3.657 1 98.84 151 GLY A CA 1
ATOM 1110 C C . GLY A 1 151 ? -3.454 15.508 -2.45 1 98.84 151 GLY A C 1
ATOM 1111 O O . GLY A 1 151 ? -2.497 16.17 -2.043 1 98.84 151 GLY A O 1
ATOM 1112 N N . TRP A 1 152 ? -4.617 15.526 -1.871 1 98.71 152 TRP A N 1
ATOM 1113 C CA . TRP A 1 152 ? -4.899 16.406 -0.742 1 98.71 152 TRP A CA 1
ATOM 1114 C C . TRP A 1 152 ? -4.077 16.005 0.479 1 98.71 152 TRP A C 1
ATOM 1116 O O . TRP A 1 152 ? -3.58 16.865 1.21 1 98.71 152 TRP A O 1
ATOM 1126 N N . ALA A 1 153 ? -3.949 14.719 0.718 1 98.88 153 ALA A N 1
ATOM 1127 C CA . ALA A 1 153 ? -3.134 14.219 1.822 1 98.88 153 ALA A CA 1
ATOM 1128 C C . ALA A 1 153 ? -1.687 14.684 1.689 1 98.88 153 ALA A C 1
ATOM 1130 O O . ALA A 1 153 ? -1.098 15.184 2.651 1 98.88 153 ALA A O 1
ATOM 1131 N N . LEU A 1 154 ? -1.122 14.531 0.521 1 98.83 154 LEU A N 1
ATOM 1132 C CA . LEU A 1 154 ? 0.268 14.902 0.279 1 98.83 154 LEU A CA 1
ATOM 1133 C C . LEU A 1 154 ? 0.451 16.413 0.375 1 98.83 154 LEU A C 1
ATOM 1135 O O . LEU A 1 154 ? 1.449 16.888 0.923 1 98.83 154 LEU A O 1
ATOM 1139 N N . GLN A 1 155 ? -0.519 17.106 -0.182 1 98.76 155 GLN A N 1
ATOM 1140 C CA . GLN A 1 155 ? -0.458 18.562 -0.102 1 98.76 155 GLN A CA 1
ATOM 1141 C C . GLN A 1 155 ? -0.488 19.035 1.348 1 98.76 155 GLN A C 1
ATOM 1143 O O . GLN A 1 155 ? 0.231 19.965 1.719 1 98.76 155 GLN A O 1
ATOM 1148 N N . THR A 1 156 ? -1.319 18.452 2.138 1 98.75 156 THR A N 1
ATOM 1149 C CA . THR A 1 156 ? -1.431 18.833 3.542 1 98.75 156 THR A CA 1
ATOM 1150 C C . THR A 1 156 ? -0.138 18.524 4.291 1 98.75 156 THR A C 1
ATOM 1152 O O . THR A 1 156 ? 0.338 19.342 5.081 1 98.75 156 THR A O 1
ATOM 1155 N N . LEU A 1 157 ? 0.416 17.321 4.064 1 98.71 157 LEU A N 1
ATOM 1156 C CA . LEU A 1 157 ? 1.717 17.015 4.649 1 98.71 157 LEU A CA 1
ATOM 1157 C C . LEU A 1 157 ? 2.74 18.087 4.289 1 98.71 157 LEU A C 1
ATOM 1159 O O . LEU A 1 157 ? 3.459 18.583 5.16 1 98.71 157 LEU A O 1
ATOM 1163 N N . HIS A 1 158 ? 2.789 18.404 3.018 1 98.56 158 HIS A N 1
ATOM 1164 C CA . HIS A 1 158 ? 3.744 19.38 2.504 1 98.56 158 HIS A CA 1
ATOM 1165 C C . HIS A 1 158 ? 3.539 20.745 3.152 1 98.56 158 HIS A C 1
ATOM 1167 O O . HIS A 1 158 ? 4.476 21.315 3.716 1 98.56 158 HIS A O 1
ATOM 1173 N N . ASP A 1 159 ? 2.285 21.243 3.114 1 98.16 159 ASP A N 1
ATOM 1174 C CA . ASP A 1 159 ? 2.004 22.632 3.463 1 98.16 159 ASP A CA 1
ATOM 1175 C C . ASP A 1 159 ? 1.997 22.827 4.977 1 98.16 159 ASP A C 1
ATOM 1177 O O . ASP A 1 159 ? 2.42 23.871 5.476 1 98.16 159 ASP A O 1
ATOM 1181 N N . HIS A 1 160 ? 1.546 21.828 5.734 1 97.39 160 HIS A N 1
ATOM 1182 C CA . HIS A 1 160 ? 1.322 22.018 7.163 1 97.39 160 HIS A CA 1
ATOM 1183 C C . HIS A 1 160 ? 2.522 21.545 7.977 1 97.39 160 HIS A C 1
ATOM 1185 O O . HIS A 1 160 ? 2.867 22.152 8.993 1 97.39 160 HIS A O 1
ATOM 1191 N N . PHE A 1 161 ? 3.189 20.512 7.506 1 96.74 161 PHE A N 1
ATOM 1192 C CA . PHE A 1 161 ? 4.167 19.88 8.383 1 96.74 161 PHE A CA 1
ATOM 1193 C C . PHE A 1 161 ? 5.586 20.153 7.898 1 96.74 161 PHE A C 1
ATOM 1195 O O . PHE A 1 161 ? 6.516 20.242 8.701 1 96.74 161 PHE A O 1
ATOM 1202 N N . LEU A 1 162 ? 5.704 20.355 6.568 1 96.37 162 LEU A N 1
ATOM 1203 C CA . LEU A 1 162 ? 7.08 20.351 6.084 1 96.37 162 LEU A CA 1
ATOM 1204 C C . LEU A 1 162 ? 7.51 21.751 5.658 1 96.37 162 LEU A C 1
ATOM 1206 O O . LEU A 1 162 ? 8.686 22.105 5.77 1 96.37 162 LEU A O 1
ATOM 1210 N N . LYS A 1 163 ? 6.622 22.483 4.976 1 90.71 163 LYS A N 1
ATOM 1211 C CA . LYS A 1 163 ? 6.998 23.819 4.521 1 90.71 163 LYS A CA 1
ATOM 1212 C C . LYS A 1 163 ? 7.162 24.774 5.7 1 90.71 163 LYS A C 1
ATOM 1214 O O . LYS A 1 163 ? 7.958 25.714 5.638 1 90.71 163 LYS A O 1
ATOM 1219 N N . ASN A 1 164 ? 6.5 24.546 6.916 1 67.7 164 ASN A N 1
ATOM 1220 C CA . ASN A 1 164 ? 6.595 25.537 7.983 1 67.7 164 ASN A CA 1
ATOM 1221 C C . ASN A 1 164 ? 7.901 25.401 8.76 1 67.7 164 ASN A C 1
ATOM 1223 O O . ASN A 1 164 ? 8.381 24.288 8.985 1 67.7 164 ASN A O 1
ATOM 1227 N N . MET B 1 1 ? 1.137 -2.952 -19.894 1 89.6 1 MET B N 1
ATOM 1228 C CA . MET B 1 1 ? -0.304 -2.927 -19.662 1 89.6 1 MET B CA 1
ATOM 1229 C C . MET B 1 1 ? -0.778 -1.516 -19.333 1 89.6 1 MET B C 1
ATOM 1231 O O . MET B 1 1 ? -0.103 -0.784 -18.606 1 89.6 1 MET B O 1
ATOM 1235 N N . THR B 1 2 ? -1.844 -1.166 -19.848 1 92.82 2 THR B N 1
ATOM 1236 C CA . THR B 1 2 ? -2.459 0.125 -19.561 1 92.82 2 THR B CA 1
ATOM 1237 C C . THR B 1 2 ? -3.225 0.079 -18.243 1 92.82 2 THR B C 1
ATOM 1239 O O . THR B 1 2 ? -3.434 -0.997 -17.677 1 92.82 2 THR B O 1
ATOM 1242 N N . ASP B 1 3 ? -3.643 1.234 -17.757 1 93.84 3 ASP B N 1
ATOM 1243 C CA . ASP B 1 3 ? -4.441 1.305 -16.536 1 93.84 3 ASP B CA 1
ATOM 1244 C C . ASP B 1 3 ? -5.751 0.537 -16.691 1 93.84 3 ASP B C 1
ATOM 1246 O O . ASP B 1 3 ? -6.19 -0.146 -15.763 1 93.84 3 ASP B O 1
ATOM 1250 N N . ASN B 1 4 ? -6.348 0.671 -17.85 1 94.95 4 ASN B N 1
ATOM 1251 C CA . ASN B 1 4 ? -7.598 -0.035 -18.111 1 94.95 4 ASN B CA 1
ATOM 1252 C C . ASN B 1 4 ? -7.4 -1.548 -18.103 1 94.95 4 ASN B C 1
ATOM 1254 O O . ASN B 1 4 ? -8.24 -2.285 -17.584 1 94.95 4 ASN B O 1
ATOM 1258 N N . GLU B 1 5 ? -6.344 -2.023 -18.697 1 97.44 5 GLU B N 1
ATOM 1259 C CA . GLU B 1 5 ? -6.048 -3.452 -18.71 1 97.44 5 GLU B CA 1
ATOM 1260 C C . GLU B 1 5 ? -5.819 -3.981 -17.296 1 97.44 5 GLU B C 1
ATOM 1262 O O . GLU B 1 5 ? -6.258 -5.084 -16.962 1 97.44 5 GLU B O 1
ATOM 1267 N N . LEU B 1 6 ? -5.106 -3.2 -16.5 1 98.05 6 LEU B N 1
ATOM 1268 C CA . LEU B 1 6 ? -4.854 -3.59 -15.117 1 98.05 6 LEU B CA 1
ATOM 1269 C C . LEU B 1 6 ? -6.156 -3.667 -14.327 1 98.05 6 LEU B C 1
ATOM 1271 O O . LEU B 1 6 ? -6.354 -4.594 -13.538 1 98.05 6 LEU B O 1
ATOM 1275 N N . THR B 1 7 ? -7.038 -2.719 -14.528 1 96.74 7 THR B N 1
ATOM 1276 C CA . THR B 1 7 ? -8.325 -2.699 -13.843 1 96.74 7 THR B CA 1
ATOM 1277 C C . THR B 1 7 ? -9.17 -3.905 -14.245 1 96.74 7 THR B C 1
ATOM 1279 O O . THR B 1 7 ? -9.806 -4.535 -13.397 1 96.74 7 THR B O 1
ATOM 1282 N N . GLN B 1 8 ? -9.189 -4.206 -15.534 1 97.75 8 GLN B N 1
ATOM 1283 C CA . GLN B 1 8 ? -9.946 -5.359 -16.013 1 97.75 8 GLN B CA 1
ATOM 1284 C C . GLN B 1 8 ? -9.401 -6.657 -15.426 1 97.75 8 GLN B C 1
ATOM 1286 O O . GLN B 1 8 ? -10.168 -7.553 -15.069 1 97.75 8 GLN B O 1
ATOM 1291 N N . LEU B 1 9 ? -8.112 -6.728 -15.419 1 98.36 9 LEU B N 1
ATOM 1292 C CA . LEU B 1 9 ? -7.478 -7.895 -14.815 1 98.36 9 LEU B CA 1
ATOM 1293 C C . LEU B 1 9 ? -7.864 -8.023 -13.345 1 98.36 9 LEU B C 1
ATOM 1295 O O . LEU B 1 9 ? -8.165 -9.121 -12.871 1 98.36 9 LEU B O 1
ATOM 1299 N N . SER B 1 10 ? -7.874 -6.944 -12.617 1 98.65 10 SER B N 1
ATOM 1300 C CA . SER B 1 10 ? -8.255 -6.931 -11.208 1 98.65 10 SER B CA 1
ATOM 1301 C C . SER B 1 10 ? -9.715 -7.331 -11.027 1 98.65 10 SER B C 1
ATOM 1303 O O . SER B 1 10 ? -10.061 -8.014 -10.061 1 98.65 10 SER B O 1
ATOM 1305 N N . LEU B 1 11 ? -10.554 -6.852 -11.927 1 98.31 11 LEU B N 1
ATOM 1306 C CA . LEU B 1 11 ? -11.96 -7.242 -11.897 1 98.31 11 LEU B CA 1
ATOM 1307 C C . LEU B 1 11 ? -12.108 -8.754 -12.023 1 98.31 11 LEU B C 1
ATOM 1309 O O . LEU B 1 11 ? -12.88 -9.37 -11.285 1 98.31 11 LEU B O 1
ATOM 1313 N N . ARG B 1 12 ? -11.379 -9.354 -12.916 1 98.45 12 ARG B N 1
ATOM 1314 C CA . ARG B 1 12 ? -11.421 -10.799 -13.113 1 98.45 12 ARG B CA 1
ATOM 1315 C C . ARG B 1 12 ? -10.907 -11.535 -11.881 1 98.45 12 ARG B C 1
ATOM 1317 O O . ARG B 1 12 ? -11.5 -12.527 -11.451 1 98.45 12 ARG B O 1
ATOM 1324 N N . ILE B 1 13 ? -9.836 -11.043 -11.352 1 98.75 13 ILE B N 1
ATOM 1325 C CA . ILE B 1 13 ? -9.263 -11.632 -10.147 1 98.75 13 ILE B CA 1
ATOM 1326 C C . ILE B 1 13 ? -10.286 -11.585 -9.013 1 98.75 13 ILE B C 1
ATOM 1328 O O . ILE B 1 13 ? -10.497 -12.582 -8.318 1 98.75 13 ILE B O 1
ATOM 1332 N N . GLY B 1 14 ? -10.922 -10.425 -8.866 1 98.53 14 GLY B N 1
ATOM 1333 C CA . GLY B 1 14 ? -11.939 -10.284 -7.836 1 98.53 14 GLY B CA 1
ATOM 1334 C C . GLY B 1 14 ? -13.084 -11.268 -7.99 1 98.53 14 GLY B C 1
ATOM 1335 O O . GLY B 1 14 ? -13.542 -11.854 -7.007 1 98.53 14 GLY B O 1
ATOM 1336 N N . GLN B 1 15 ? -13.511 -11.448 -9.181 1 98.2 15 GLN B N 1
ATOM 1337 C CA . GLN B 1 15 ? -14.595 -12.383 -9.463 1 98.2 15 GLN B CA 1
ATOM 1338 C C . GLN B 1 15 ? -14.203 -13.809 -9.087 1 98.2 15 GLN B C 1
ATOM 1340 O O . GLN B 1 15 ? -14.998 -14.542 -8.495 1 98.2 15 GLN B O 1
ATOM 1345 N N . LEU B 1 16 ? -13.067 -14.211 -9.434 1 98.55 16 LEU B N 1
ATOM 1346 C CA . LEU B 1 16 ? -12.596 -15.565 -9.161 1 98.55 16 LEU B CA 1
ATOM 1347 C C . LEU B 1 16 ? -12.405 -15.782 -7.664 1 98.55 16 LEU B C 1
ATOM 1349 O O . LEU B 1 16 ? -12.742 -16.846 -7.139 1 98.55 16 LEU B O 1
ATOM 1353 N N . LEU B 1 17 ? -11.842 -14.807 -6.959 1 98.64 17 LEU B N 1
ATOM 1354 C CA . LEU B 1 17 ? -11.663 -14.91 -5.514 1 98.64 17 LEU B CA 1
ATOM 1355 C C . LEU B 1 17 ? -13.009 -15.015 -4.806 1 98.64 17 LEU B C 1
ATOM 1357 O O . LEU B 1 17 ? -13.179 -15.839 -3.905 1 98.64 17 LEU B O 1
ATOM 1361 N N . LEU B 1 18 ? -13.942 -14.18 -5.222 1 97.44 18 LEU B N 1
ATOM 1362 C CA . LEU B 1 18 ? -15.279 -14.214 -4.64 1 97.44 18 LEU B CA 1
ATOM 1363 C C . LEU B 1 18 ? -15.917 -15.587 -4.825 1 97.44 18 LEU B C 1
ATOM 1365 O O . LEU B 1 18 ? -16.521 -16.126 -3.895 1 97.44 18 LEU B O 1
ATOM 1369 N N . ALA B 1 19 ? -15.795 -16.141 -6.013 1 97.45 19 ALA B N 1
ATOM 1370 C CA . ALA B 1 19 ? -16.379 -17.44 -6.336 1 97.45 19 ALA B CA 1
ATOM 1371 C C . ALA B 1 19 ? -15.802 -18.537 -5.446 1 97.45 19 ALA B C 1
ATOM 1373 O O . ALA B 1 19 ? -16.472 -19.533 -5.164 1 97.45 19 ALA B O 1
ATOM 1374 N N . ARG B 1 20 ? -14.613 -18.319 -4.914 1 97.05 20 ARG B N 1
ATOM 1375 C CA . ARG B 1 20 ? -13.927 -19.32 -4.103 1 97.05 20 ARG B CA 1
ATOM 1376 C C . ARG B 1 20 ? -14.057 -19.004 -2.617 1 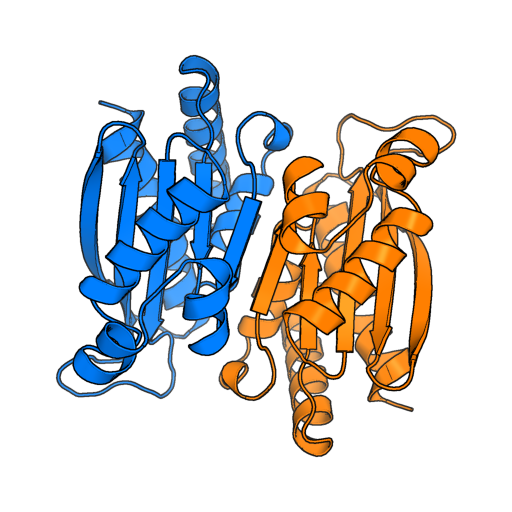97.05 20 ARG B C 1
ATOM 1378 O O . ARG B 1 20 ? -13.539 -19.738 -1.773 1 97.05 20 ARG B O 1
ATOM 1385 N N . GLY B 1 21 ? -14.658 -17.844 -2.321 1 97.46 21 GLY B N 1
ATOM 1386 C CA . GLY B 1 21 ? -14.675 -17.402 -0.935 1 97.46 21 GLY B CA 1
ATOM 1387 C C . GLY B 1 21 ? -13.291 -17.128 -0.379 1 97.46 21 GLY B C 1
ATOM 1388 O O . GLY B 1 21 ? -13.018 -17.41 0.79 1 97.46 21 GLY B O 1
ATOM 1389 N N . ALA B 1 22 ? -12.404 -16.668 -1.285 1 98.42 22 ALA B N 1
ATOM 1390 C CA . ALA B 1 22 ? -11.001 -16.472 -0.928 1 98.42 22 ALA B CA 1
ATOM 1391 C C . ALA B 1 22 ? -10.642 -14.989 -0.908 1 98.42 22 ALA B C 1
ATOM 1393 O O . ALA B 1 22 ? -11.367 -14.161 -1.464 1 98.42 22 ALA B O 1
ATOM 1394 N N . SER B 1 23 ? -9.565 -14.702 -0.278 1 98.7 23 SER B N 1
ATOM 1395 C CA . SER B 1 23 ? -9.041 -13.341 -0.226 1 98.7 23 SER B CA 1
ATOM 1396 C C . SER B 1 23 ? -7.547 -13.312 -0.526 1 98.7 23 SER B C 1
ATOM 1398 O O . SER B 1 23 ? -6.898 -14.359 -0.577 1 98.7 23 SER B O 1
ATOM 1400 N N . VAL B 1 24 ? -7.049 -12.082 -0.758 1 98.9 24 VAL B N 1
ATOM 1401 C CA . VAL B 1 24 ? -5.651 -11.923 -1.142 1 98.9 24 VAL B CA 1
ATOM 1402 C C . VAL B 1 24 ? -5.026 -10.774 -0.354 1 98.9 24 VAL B C 1
ATOM 1404 O O . VAL B 1 24 ? -5.731 -9.869 0.1 1 98.9 24 VAL B O 1
ATOM 1407 N N . ALA B 1 25 ? -3.739 -10.876 -0.13 1 98.94 25 ALA B N 1
ATOM 1408 C CA . ALA B 1 25 ? -2.919 -9.813 0.446 1 98.94 25 ALA B CA 1
ATOM 1409 C C . ALA B 1 25 ? -1.642 -9.606 -0.363 1 98.94 25 ALA B C 1
ATOM 1411 O O . ALA B 1 25 ? -1.255 -10.468 -1.156 1 98.94 25 ALA B O 1
ATOM 1412 N N . THR B 1 26 ? -1.046 -8.469 -0.204 1 98.96 26 THR B N 1
ATOM 1413 C CA . THR B 1 26 ? 0.168 -8.154 -0.949 1 98.96 26 THR B CA 1
ATOM 1414 C C . THR B 1 26 ? 1.286 -7.726 -0.003 1 98.96 26 THR B C 1
ATOM 1416 O O . THR B 1 26 ? 1.026 -7.138 1.049 1 98.96 26 THR B O 1
ATOM 1419 N N . ALA B 1 27 ? 2.501 -8.014 -0.333 1 98.96 27 ALA B N 1
ATOM 1420 C CA . ALA B 1 27 ? 3.723 -7.484 0.267 1 98.96 27 ALA B CA 1
ATOM 1421 C C . ALA B 1 27 ? 4.633 -6.87 -0.793 1 98.96 27 ALA B C 1
ATOM 1423 O O . ALA B 1 27 ? 5.264 -7.59 -1.571 1 98.96 27 ALA B O 1
ATOM 1424 N N . GLU B 1 28 ? 4.684 -5.563 -0.789 1 98.92 28 GLU B N 1
ATOM 1425 C CA . GLU B 1 28 ? 5.318 -4.853 -1.896 1 98.92 28 GLU B CA 1
ATOM 1426 C C . GLU B 1 28 ? 6.557 -4.095 -1.428 1 98.92 28 GLU B C 1
ATOM 1428 O O . GLU B 1 28 ? 6.546 -3.474 -0.364 1 98.92 28 GLU B O 1
ATOM 1433 N N . SER B 1 29 ? 7.624 -4.181 -2.216 1 98.66 29 SER B N 1
ATOM 1434 C CA . SER B 1 29 ? 8.764 -3.286 -2.046 1 98.66 29 SER B CA 1
ATOM 1435 C C . SER B 1 29 ? 8.871 -2.3 -3.204 1 98.66 29 SER B C 1
ATOM 1437 O O . SER B 1 29 ? 8.172 -1.285 -3.228 1 98.66 29 SER B O 1
ATOM 1439 N N . CYS B 1 30 ? 9.31 -2.688 -4.403 1 98.39 30 CYS B N 1
ATOM 1440 C CA . CYS B 1 30 ? 9.627 -1.76 -5.483 1 98.39 30 CYS B CA 1
ATOM 1441 C C . CYS B 1 30 ? 8.358 -1.185 -6.098 1 98.39 30 CYS B C 1
ATOM 1443 O O . CYS B 1 30 ? 8.367 -0.069 -6.621 1 98.39 30 CYS B O 1
ATOM 1445 N N . THR B 1 31 ? 7.219 -1.944 -6.053 1 98.71 31 THR B N 1
ATOM 1446 C CA . THR B 1 31 ? 5.975 -1.426 -6.612 1 98.71 31 THR B CA 1
ATOM 1447 C C . THR B 1 31 ? 5.34 -0.41 -5.667 1 98.71 31 THR B C 1
ATOM 1449 O O . THR B 1 31 ? 4.457 0.351 -6.067 1 98.71 31 THR B O 1
ATOM 1452 N N . GLY B 1 32 ? 5.683 -0.419 -4.368 1 98.68 32 GLY B N 1
ATOM 1453 C CA . GLY B 1 32 ? 5.396 0.66 -3.435 1 98.68 32 GLY B CA 1
ATOM 1454 C C . GLY B 1 32 ? 3.912 0.852 -3.183 1 98.68 32 GLY B C 1
ATOM 1455 O O . GLY B 1 32 ? 3.447 1.982 -3.019 1 98.68 32 GLY B O 1
ATOM 1456 N N . GLY B 1 33 ? 3.11 -0.244 -3.328 1 98.82 33 GLY B N 1
ATOM 1457 C CA . GLY B 1 33 ? 1.679 -0.154 -3.08 1 98.82 33 GLY B CA 1
ATOM 1458 C C . GLY B 1 33 ? 0.849 -0.217 -4.349 1 98.82 33 GLY B C 1
ATOM 1459 O O . GLY B 1 33 ? -0.382 -0.251 -4.29 1 98.82 33 GLY B O 1
ATOM 1460 N N . TRP B 1 34 ? 1.495 -0.291 -5.511 1 98.85 34 TRP B N 1
ATOM 1461 C CA . TRP B 1 34 ? 0.789 -0.206 -6.786 1 98.85 34 TRP B CA 1
ATOM 1462 C C . TRP B 1 34 ? -0.086 -1.435 -7.006 1 98.85 34 TRP B C 1
ATOM 1464 O O . TRP B 1 34 ? -1.174 -1.335 -7.579 1 98.85 34 TRP B O 1
ATOM 1474 N N . ILE B 1 35 ? 0.333 -2.601 -6.593 1 98.91 35 ILE B N 1
ATOM 1475 C CA . ILE B 1 35 ? -0.48 -3.803 -6.744 1 98.91 35 ILE B CA 1
ATOM 1476 C C . ILE B 1 35 ? -1.743 -3.682 -5.895 1 98.91 35 ILE B C 1
ATOM 1478 O O . ILE B 1 35 ? -2.852 -3.915 -6.383 1 98.91 35 ILE B O 1
ATOM 1482 N N . ALA B 1 36 ? -1.566 -3.285 -4.633 1 98.92 36 ALA B N 1
ATOM 1483 C CA . ALA B 1 36 ? -2.713 -3.077 -3.753 1 98.92 36 ALA B CA 1
ATOM 1484 C C . ALA B 1 36 ? -3.667 -2.037 -4.332 1 98.92 36 ALA B C 1
ATOM 1486 O O . ALA B 1 36 ? -4.885 -2.227 -4.319 1 98.92 36 ALA B O 1
ATOM 1487 N N . LYS B 1 37 ? -3.086 -0.965 -4.841 1 98.84 37 LYS B N 1
ATOM 1488 C CA . LYS B 1 37 ? -3.886 0.109 -5.423 1 98.84 37 LYS B CA 1
ATOM 1489 C C . LYS B 1 37 ? -4.731 -0.403 -6.586 1 98.84 37 LYS B C 1
ATOM 1491 O O . LYS B 1 37 ? -5.924 -0.106 -6.671 1 98.84 37 LYS B O 1
ATOM 1496 N N . VAL B 1 38 ? -4.14 -1.166 -7.46 1 98.74 38 VAL B N 1
ATOM 1497 C CA . VAL B 1 38 ? -4.827 -1.676 -8.642 1 98.74 38 VAL B CA 1
ATOM 1498 C C . VAL B 1 38 ? -5.929 -2.646 -8.221 1 98.74 38 VAL B C 1
ATOM 1500 O O . VAL B 1 38 ? -7.031 -2.622 -8.774 1 98.74 38 VAL B O 1
ATOM 1503 N N . LEU B 1 39 ? -5.657 -3.471 -7.26 1 98.8 39 LEU B N 1
ATOM 1504 C CA . LEU B 1 39 ? -6.665 -4.4 -6.759 1 98.8 39 LEU B CA 1
ATOM 1505 C C . LEU B 1 39 ? -7.843 -3.647 -6.15 1 98.8 39 LEU B C 1
ATOM 1507 O O . LEU B 1 39 ? -8.997 -4.044 -6.327 1 98.8 39 LEU B O 1
ATOM 1511 N N . THR B 1 40 ? -7.601 -2.531 -5.507 1 98.48 40 THR B N 1
ATOM 1512 C CA . THR B 1 40 ? -8.648 -1.809 -4.794 1 98.48 40 THR B CA 1
ATOM 1513 C C . THR B 1 40 ? -9.289 -0.757 -5.695 1 98.48 40 THR B C 1
ATOM 1515 O O . THR B 1 40 ? -10.242 -0.086 -5.293 1 98.48 40 THR B O 1
ATOM 1518 N N . ASP B 1 41 ? -8.751 -0.623 -6.9 1 97.98 41 ASP B N 1
ATOM 1519 C CA . ASP B 1 41 ? -9.428 0.205 -7.894 1 97.98 41 ASP B CA 1
ATOM 1520 C C . ASP B 1 41 ? -10.842 -0.304 -8.161 1 97.98 41 ASP B C 1
ATOM 1522 O O . ASP B 1 41 ? -11.703 0.451 -8.62 1 97.98 41 ASP B O 1
ATOM 1526 N N . VAL B 1 42 ? -11.013 -1.526 -7.918 1 97.2 42 VAL B N 1
ATOM 1527 C CA . VAL B 1 42 ? -12.277 -2.192 -8.216 1 97.2 42 VAL B CA 1
ATOM 1528 C C . VAL B 1 42 ? -13.245 -2.009 -7.049 1 97.2 42 VAL B C 1
ATOM 1530 O O . VAL B 1 42 ? -12.938 -2.383 -5.915 1 97.2 42 VAL B O 1
ATOM 1533 N N . ALA B 1 43 ? -14.402 -1.456 -7.362 1 96.44 43 ALA B N 1
ATOM 1534 C CA . ALA B 1 43 ? -15.442 -1.37 -6.34 1 96.44 43 ALA B CA 1
ATOM 1535 C C . ALA B 1 43 ? -15.804 -2.753 -5.808 1 96.44 43 ALA B C 1
ATOM 1537 O O . ALA B 1 43 ? -15.922 -3.71 -6.578 1 96.44 43 ALA B O 1
ATOM 1538 N N . GLY B 1 44 ? -15.977 -2.886 -4.445 1 95.91 44 GLY B N 1
ATOM 1539 C CA . GLY B 1 44 ? -16.327 -4.163 -3.844 1 95.91 44 GLY B CA 1
ATOM 1540 C C . GLY B 1 44 ? -15.118 -4.992 -3.457 1 95.91 44 GLY B C 1
ATOM 1541 O O . GLY B 1 44 ? -15.259 -6.089 -2.911 1 95.91 44 GLY B O 1
ATOM 1542 N N . SER B 1 45 ? -13.921 -4.465 -3.662 1 97.9 45 SER B N 1
ATOM 1543 C CA . SER B 1 45 ? -12.69 -5.203 -3.401 1 97.9 45 SER B CA 1
ATOM 1544 C C . SER B 1 45 ? -12.565 -5.566 -1.925 1 97.9 45 SER B C 1
ATOM 1546 O O . SER B 1 45 ? -11.842 -6.498 -1.568 1 97.9 45 SER B O 1
ATOM 1548 N N . SER B 1 46 ? -13.267 -4.921 -1.022 1 96.9 46 SER B N 1
ATOM 1549 C CA . SER B 1 46 ? -13.217 -5.229 0.403 1 96.9 46 SER B CA 1
ATOM 1550 C C . SER B 1 46 ? -13.695 -6.651 0.679 1 96.9 46 SER B C 1
ATOM 1552 O O . SER B 1 46 ? -13.441 -7.199 1.753 1 96.9 46 SER B O 1
ATOM 1554 N N . ALA B 1 47 ? -14.39 -7.207 -0.239 1 97.25 47 ALA B N 1
ATOM 1555 C CA . ALA B 1 47 ? -14.913 -8.561 -0.083 1 97.25 47 ALA B CA 1
ATOM 1556 C C . ALA B 1 47 ? -13.809 -9.6 -0.263 1 97.25 47 ALA B C 1
ATOM 1558 O O . ALA B 1 47 ? -13.95 -10.746 0.172 1 97.25 47 ALA B O 1
ATOM 1559 N N . TRP B 1 48 ? -12.684 -9.138 -0.943 1 98.35 48 TRP B N 1
ATOM 1560 C CA . TRP B 1 48 ? -11.708 -10.178 -1.25 1 98.35 48 TRP B CA 1
ATOM 1561 C C . TRP B 1 48 ? -10.285 -9.649 -1.106 1 98.35 48 TRP B C 1
ATOM 1563 O O . TRP B 1 48 ? -9.321 -10.414 -1.186 1 98.35 48 TRP B O 1
ATOM 1573 N N . PHE B 1 49 ? -10.052 -8.388 -0.924 1 98.76 49 PHE B N 1
ATOM 1574 C CA . PHE B 1 49 ? -8.75 -7.827 -0.582 1 98.76 49 PHE B CA 1
ATOM 1575 C C . PHE B 1 49 ? -8.69 -7.462 0.897 1 98.76 49 PHE B C 1
ATOM 1577 O O . PHE B 1 49 ? -9.472 -6.634 1.369 1 98.76 49 PHE B O 1
ATOM 1584 N N . GLN B 1 50 ? -7.749 -7.95 1.572 1 97.95 50 GLN B N 1
ATOM 1585 C CA . GLN B 1 50 ? -7.752 -7.791 3.023 1 97.95 50 GLN B CA 1
ATOM 1586 C C . GLN B 1 50 ? -6.83 -6.653 3.453 1 97.95 50 GLN B C 1
ATOM 1588 O O . GLN B 1 50 ? -7.259 -5.728 4.146 1 97.95 50 GLN B O 1
ATOM 1593 N N . ARG B 1 51 ? -5.548 -6.805 3.036 1 98.81 51 ARG B N 1
ATOM 1594 C CA . ARG B 1 51 ? -4.577 -5.78 3.407 1 98.81 51 ARG B CA 1
ATOM 1595 C C . ARG B 1 51 ? -3.339 -5.851 2.519 1 98.81 51 ARG B C 1
ATOM 1597 O O . ARG B 1 51 ? -3.166 -6.808 1.761 1 98.81 51 ARG B O 1
ATOM 1604 N N . GLY B 1 52 ? -2.562 -4.857 2.53 1 98.88 52 GLY B N 1
ATOM 1605 C CA . GLY B 1 52 ? -1.263 -4.791 1.88 1 98.88 52 GLY B CA 1
ATOM 1606 C C . GLY B 1 52 ? -0.161 -4.295 2.797 1 98.88 52 GLY B C 1
ATOM 1607 O O . GLY B 1 52 ? -0.401 -3.452 3.664 1 98.88 52 GLY B O 1
ATOM 1608 N N . PHE B 1 53 ? 0.985 -4.819 2.63 1 98.95 53 PHE B N 1
ATOM 1609 C CA . PHE B 1 53 ? 2.207 -4.404 3.308 1 98.95 53 PHE B CA 1
ATOM 1610 C C . PHE B 1 53 ? 3.174 -3.75 2.329 1 98.95 53 PHE B C 1
ATOM 1612 O O . PHE B 1 53 ? 3.73 -4.42 1.455 1 98.95 53 PHE B O 1
ATOM 1619 N N . VAL B 1 54 ? 3.352 -2.474 2.474 1 98.93 54 VAL B N 1
ATOM 1620 C CA . VAL B 1 54 ? 4.405 -1.838 1.69 1 98.93 54 VAL B CA 1
ATOM 1621 C C . VAL B 1 54 ? 5.72 -1.872 2.465 1 98.93 54 VAL B C 1
ATOM 1623 O O . VAL B 1 54 ? 5.987 -0.99 3.285 1 98.93 54 VAL B O 1
ATOM 1626 N N . THR B 1 55 ? 6.484 -2.834 2.21 1 98.77 55 THR B N 1
ATOM 1627 C CA . THR B 1 55 ? 7.706 -3.126 2.952 1 98.77 55 THR B CA 1
ATOM 1628 C C . THR B 1 55 ? 8.921 -2.525 2.251 1 98.77 55 THR B C 1
ATOM 1630 O O . THR B 1 55 ? 9.804 -3.253 1.794 1 98.77 55 THR B O 1
ATOM 1633 N N . TYR B 1 56 ? 9.039 -1.279 2.309 1 97.69 56 TYR B N 1
ATOM 1634 C CA . TYR B 1 56 ? 9.976 -0.562 1.451 1 97.69 56 TYR B CA 1
ATOM 1635 C C . TYR B 1 56 ? 11.375 -0.559 2.055 1 97.69 56 TYR B C 1
ATOM 1637 O O . TYR B 1 56 ? 12.358 -0.297 1.358 1 97.69 56 TYR B O 1
ATOM 1645 N N . SER B 1 57 ? 11.537 -0.84 3.331 1 97.24 57 SER B N 1
ATOM 1646 C CA . SER B 1 57 ? 12.829 -0.993 3.99 1 97.24 57 SER B CA 1
ATOM 1647 C C . SER B 1 57 ? 13.051 -2.431 4.446 1 97.24 57 SER B C 1
ATOM 1649 O O . SER B 1 57 ? 12.101 -3.211 4.541 1 97.24 57 SER B O 1
ATOM 1651 N N . ASN B 1 58 ? 14.334 -2.726 4.731 1 97.51 58 ASN B N 1
ATOM 1652 C CA . ASN B 1 58 ? 14.619 -4.042 5.294 1 97.51 58 ASN B CA 1
ATOM 1653 C C . ASN B 1 58 ? 13.941 -4.231 6.648 1 97.51 58 ASN B C 1
ATOM 1655 O O . ASN B 1 58 ? 13.428 -5.312 6.944 1 97.51 58 ASN B O 1
ATOM 1659 N N . GLU B 1 59 ? 13.934 -3.213 7.379 1 97.85 59 GLU B N 1
ATOM 1660 C CA . GLU B 1 59 ? 13.255 -3.25 8.671 1 97.85 59 GLU B CA 1
ATOM 1661 C C . GLU B 1 59 ? 11.768 -3.552 8.505 1 97.85 59 GLU B C 1
ATOM 1663 O O . GLU B 1 59 ? 11.202 -4.341 9.264 1 97.85 59 GLU B O 1
ATOM 1668 N N . ALA B 1 60 ? 11.16 -2.921 7.562 1 98.59 60 ALA B N 1
ATOM 1669 C CA . ALA B 1 60 ? 9.743 -3.155 7.299 1 98.59 60 ALA B CA 1
ATOM 1670 C C . ALA B 1 60 ? 9.493 -4.606 6.898 1 98.59 60 ALA B C 1
ATOM 1672 O O . ALA B 1 60 ? 8.523 -5.222 7.347 1 98.59 60 ALA B O 1
ATOM 1673 N N . LYS B 1 61 ? 10.408 -5.167 6.002 1 98.8 61 LYS B N 1
ATOM 1674 C CA . LYS B 1 61 ? 10.271 -6.561 5.592 1 98.8 61 LYS B CA 1
ATOM 1675 C C . LYS B 1 61 ? 10.311 -7.495 6.799 1 98.8 61 LYS B C 1
ATOM 1677 O O . LYS B 1 61 ? 9.531 -8.446 6.88 1 98.8 61 LYS B O 1
ATOM 1682 N N . GLN B 1 62 ? 11.179 -7.168 7.709 1 98.82 62 GLN B N 1
ATOM 1683 C CA . GLN B 1 62 ? 11.344 -7.993 8.901 1 98.82 62 GLN B CA 1
ATOM 1684 C C . GLN B 1 62 ? 10.135 -7.874 9.824 1 98.82 62 GLN B C 1
ATOM 1686 O O . GLN B 1 62 ? 9.556 -8.883 10.231 1 98.82 62 GLN B O 1
ATOM 1691 N N . GLN B 1 63 ? 9.723 -6.701 10.093 1 98.6 63 GLN B N 1
ATOM 1692 C CA . GLN B 1 63 ? 8.72 -6.441 11.121 1 98.6 63 GLN B CA 1
ATOM 1693 C C . GLN B 1 63 ? 7.317 -6.764 10.615 1 98.6 63 GLN B C 1
ATOM 1695 O O . GLN B 1 63 ? 6.46 -7.203 11.385 1 98.6 63 GLN B O 1
ATOM 1700 N N . MET 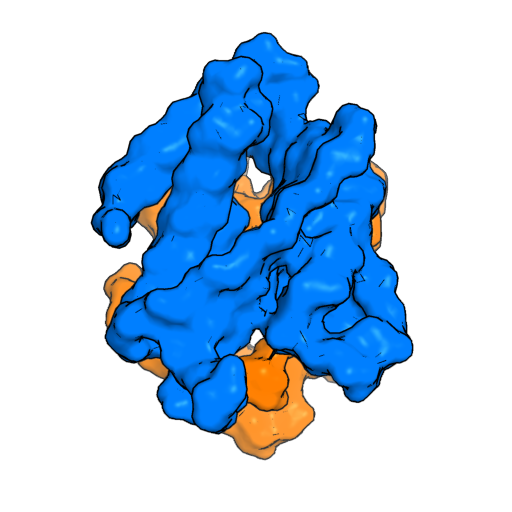B 1 64 ? 7.094 -6.658 9.355 1 98.72 64 MET B N 1
ATOM 1701 C CA . MET B 1 64 ? 5.717 -6.761 8.88 1 98.72 64 MET B CA 1
ATOM 1702 C C . MET B 1 64 ? 5.447 -8.14 8.289 1 98.72 64 MET B C 1
ATOM 1704 O O . MET B 1 64 ? 4.315 -8.625 8.325 1 98.72 64 MET B O 1
ATOM 1708 N N . THR B 1 65 ? 6.525 -8.758 7.731 1 98.76 65 THR B N 1
ATOM 1709 C CA . THR B 1 65 ? 6.256 -10.004 7.022 1 98.76 65 THR B CA 1
ATOM 1710 C C . THR B 1 65 ? 7.194 -11.11 7.498 1 98.76 65 THR B C 1
ATOM 1712 O O . THR B 1 65 ? 7.202 -12.208 6.937 1 98.76 65 THR B O 1
ATOM 1715 N N . GLY B 1 66 ? 8.068 -10.792 8.423 1 98.78 66 GLY B N 1
ATOM 1716 C CA . GLY B 1 66 ? 8.848 -11.827 9.082 1 98.78 66 GLY B CA 1
ATOM 1717 C C . GLY B 1 66 ? 10.071 -12.249 8.289 1 98.78 66 GLY B C 1
ATOM 1718 O O . GLY B 1 66 ? 10.614 -13.334 8.507 1 98.78 66 GLY B O 1
ATOM 1719 N N . VAL B 1 67 ? 10.476 -11.487 7.388 1 98.91 67 VAL B N 1
ATOM 1720 C CA . VAL B 1 67 ? 11.721 -11.781 6.686 1 98.91 67 VAL B CA 1
ATOM 1721 C C . VAL B 1 67 ? 12.882 -11.8 7.679 1 98.91 67 VAL B C 1
ATOM 1723 O O . VAL B 1 67 ? 13.002 -10.906 8.52 1 98.91 67 VAL B O 1
ATOM 1726 N N . THR B 1 68 ? 13.7 -12.756 7.549 1 98.78 68 THR B N 1
ATOM 1727 C CA . THR B 1 68 ? 14.76 -12.9 8.541 1 98.78 68 THR B CA 1
ATOM 1728 C C . THR B 1 68 ? 15.933 -11.979 8.216 1 98.78 68 THR B C 1
ATOM 1730 O O . THR B 1 68 ? 16.213 -11.71 7.046 1 98.78 68 THR B O 1
ATOM 1733 N N . GLU B 1 69 ? 16.548 -11.611 9.241 1 98.35 69 GLU B N 1
ATOM 1734 C CA . GLU B 1 69 ? 17.77 -10.831 9.072 1 98.35 69 GLU B CA 1
ATOM 1735 C C . GLU B 1 69 ? 18.811 -11.604 8.267 1 98.35 69 GLU B C 1
ATOM 1737 O O . GLU B 1 69 ? 19.538 -11.02 7.46 1 98.35 69 GLU B O 1
ATOM 1742 N N . GLN B 1 70 ? 18.9 -12.865 8.497 1 98.49 70 GLN B N 1
ATOM 1743 C CA . GLN B 1 70 ? 19.856 -13.724 7.807 1 98.49 70 GLN B CA 1
ATOM 1744 C C . GLN B 1 70 ? 19.606 -13.729 6.302 1 98.49 70 GLN B C 1
ATOM 1746 O O . GLN B 1 70 ? 20.546 -13.626 5.511 1 98.49 70 GLN B O 1
ATOM 1751 N N . SER B 1 71 ? 18.356 -13.835 5.917 1 98.65 71 SER B N 1
ATOM 1752 C CA . SER B 1 71 ? 18.02 -13.845 4.496 1 98.65 71 SER B CA 1
ATOM 1753 C C . SER B 1 71 ? 18.386 -12.522 3.832 1 98.65 71 SER B C 1
ATOM 1755 O O . SER B 1 71 ? 18.909 -12.506 2.716 1 98.65 71 SER B O 1
ATOM 1757 N N . LEU B 1 72 ? 18.118 -11.461 4.517 1 98.54 72 LEU B N 1
ATOM 1758 C CA . LEU B 1 72 ? 18.454 -10.149 3.975 1 98.54 72 LEU B CA 1
ATOM 1759 C C . LEU B 1 72 ? 19.964 -9.984 3.845 1 98.54 72 LEU B C 1
ATOM 1761 O O . LEU B 1 72 ? 20.452 -9.46 2.841 1 98.54 72 LEU B O 1
ATOM 1765 N N . ALA B 1 73 ? 20.686 -10.454 4.859 1 98.09 73 ALA B N 1
ATOM 1766 C CA . ALA B 1 73 ? 22.139 -10.302 4.883 1 98.09 73 ALA B CA 1
ATOM 1767 C C . ALA B 1 73 ? 22.798 -11.168 3.814 1 98.09 73 ALA B C 1
ATOM 1769 O O . ALA B 1 73 ? 23.75 -10.739 3.158 1 98.09 73 ALA B O 1
ATOM 1770 N N . HIS B 1 74 ? 22.296 -12.364 3.598 1 98.05 74 HIS B N 1
ATOM 1771 C CA . HIS B 1 74 ? 22.971 -13.34 2.75 1 98.05 74 HIS B CA 1
ATOM 1772 C C . HIS B 1 74 ? 22.531 -13.204 1.296 1 98.05 74 HIS B C 1
ATOM 1774 O O . HIS B 1 74 ? 23.341 -13.37 0.38 1 98.05 74 HIS B O 1
ATOM 1780 N N . PHE B 1 75 ? 21.255 -12.92 1.072 1 97.98 75 PHE B N 1
ATOM 1781 C CA . PHE B 1 75 ? 20.744 -12.999 -0.292 1 97.98 75 PHE B CA 1
ATOM 1782 C C . PHE B 1 75 ? 20.383 -11.614 -0.816 1 97.98 75 PHE B C 1
ATOM 1784 O O . PHE B 1 75 ? 20.197 -11.43 -2.021 1 97.98 75 PHE B O 1
ATOM 1791 N N . GLY B 1 76 ? 20.262 -10.623 0.131 1 97.56 76 GLY B N 1
ATOM 1792 C CA . GLY B 1 76 ? 19.796 -9.3 -0.254 1 97.56 76 GLY B CA 1
ATOM 1793 C C . GLY B 1 76 ? 18.286 -9.212 -0.377 1 97.56 76 GLY B C 1
ATOM 1794 O O . GLY B 1 76 ? 17.608 -10.234 -0.497 1 97.56 76 GLY B O 1
ATOM 1795 N N . ALA B 1 77 ? 17.774 -8.036 -0.467 1 97.83 77 ALA B N 1
ATOM 1796 C CA . ALA B 1 77 ? 16.336 -7.781 -0.462 1 97.83 77 ALA B CA 1
ATOM 1797 C C . ALA B 1 77 ? 15.69 -8.254 -1.762 1 97.83 77 ALA B C 1
ATOM 1799 O O . ALA B 1 77 ? 14.51 -8.611 -1.782 1 97.83 77 ALA B O 1
ATOM 1800 N N . VAL B 1 78 ? 16.445 -8.174 -2.865 1 98.35 78 VAL B N 1
ATOM 1801 C CA . VAL B 1 78 ? 15.97 -8.596 -4.178 1 98.35 78 VAL B CA 1
ATOM 1802 C C . VAL B 1 78 ? 16.47 -10.007 -4.479 1 98.35 78 VAL B C 1
ATOM 1804 O O . VAL B 1 78 ? 17.492 -10.182 -5.147 1 98.35 78 VAL B O 1
ATOM 1807 N N . SER B 1 79 ? 15.657 -10.992 -3.966 1 98.71 79 SER B N 1
ATOM 1808 C CA . SER B 1 79 ? 16.079 -12.384 -4.079 1 98.71 79 SER B CA 1
ATOM 1809 C C . SER B 1 79 ? 14.894 -13.334 -3.935 1 98.71 79 SER B C 1
ATOM 1811 O O . SER B 1 79 ? 13.836 -12.944 -3.437 1 98.71 79 SER B O 1
ATOM 1813 N N . GLU B 1 80 ? 15.16 -14.527 -4.353 1 98.8 80 GLU B N 1
ATOM 1814 C CA . GLU B 1 80 ? 14.182 -15.604 -4.236 1 98.8 80 GLU B CA 1
ATOM 1815 C C . GLU B 1 80 ? 13.764 -15.816 -2.783 1 98.8 80 GLU B C 1
ATOM 1817 O O . GLU B 1 80 ? 12.573 -15.915 -2.483 1 98.8 80 GLU B O 1
ATOM 1822 N N . GLN B 1 81 ? 14.743 -15.908 -1.887 1 98.87 81 GLN B N 1
ATOM 1823 C CA . GLN B 1 81 ? 14.508 -16.208 -0.479 1 98.87 81 GLN B CA 1
ATOM 1824 C C . GLN B 1 81 ? 13.641 -15.135 0.174 1 98.87 81 GLN B C 1
ATOM 1826 O O . GLN B 1 81 ? 12.701 -15.451 0.908 1 98.87 81 GLN B O 1
ATOM 1831 N N . VAL B 1 82 ? 13.93 -13.943 -0.157 1 98.91 82 VAL B N 1
ATOM 1832 C CA . VAL B 1 82 ? 13.268 -12.834 0.521 1 98.91 82 VAL B CA 1
ATOM 1833 C C . VAL B 1 82 ? 11.823 -12.722 0.042 1 98.91 82 VAL B C 1
ATOM 1835 O O . VAL B 1 82 ? 10.903 -12.58 0.851 1 98.91 82 VAL B O 1
ATOM 1838 N N . VAL B 1 83 ? 11.578 -12.899 -1.252 1 98.94 83 VAL B N 1
ATOM 1839 C CA . VAL B 1 83 ? 10.198 -12.77 -1.708 1 98.94 83 VAL B CA 1
ATOM 1840 C C . VAL B 1 83 ? 9.384 -13.973 -1.24 1 98.94 83 VAL B C 1
ATOM 1842 O O . VAL B 1 83 ? 8.18 -13.86 -0.996 1 98.94 83 VAL B O 1
ATOM 1845 N N . SER B 1 84 ? 10.039 -15.096 -1.125 1 98.93 84 SER B N 1
ATOM 1846 C CA . SER B 1 84 ? 9.362 -16.259 -0.56 1 98.93 84 SER B CA 1
ATOM 1847 C C . SER B 1 84 ? 8.924 -15.999 0.878 1 98.93 84 SER B C 1
ATOM 1849 O O . SER B 1 84 ? 7.776 -16.268 1.24 1 98.93 84 SER B O 1
ATOM 1851 N N . GLU B 1 85 ? 9.8 -15.47 1.67 1 98.94 85 GLU B N 1
ATOM 1852 C CA . GLU B 1 85 ? 9.494 -15.155 3.062 1 98.94 85 GLU B CA 1
ATOM 1853 C C . GLU B 1 85 ? 8.44 -14.055 3.16 1 98.94 85 GLU B C 1
ATOM 1855 O O . GLU B 1 85 ? 7.555 -14.111 4.015 1 98.94 85 GLU B O 1
ATOM 1860 N N . MET B 1 86 ? 8.55 -13.105 2.272 1 98.95 86 MET B N 1
ATOM 1861 C CA . MET B 1 86 ? 7.558 -12.034 2.249 1 98.95 86 MET B CA 1
ATOM 1862 C C . MET B 1 86 ? 6.166 -12.588 1.967 1 98.95 86 MET B C 1
ATOM 1864 O O . MET B 1 86 ? 5.199 -12.218 2.635 1 98.95 86 MET B O 1
ATOM 1868 N N . ALA B 1 87 ? 6.06 -13.435 0.983 1 98.94 87 ALA B N 1
ATOM 1869 C CA . ALA B 1 87 ? 4.765 -13.993 0.604 1 98.94 87 ALA B CA 1
ATOM 1870 C C . ALA B 1 87 ? 4.183 -14.843 1.73 1 98.94 87 ALA B C 1
ATOM 1872 O O . ALA B 1 87 ? 3.004 -14.715 2.068 1 98.94 87 ALA B O 1
ATOM 1873 N N . ARG B 1 88 ? 5.003 -15.652 2.325 1 98.86 88 ARG B N 1
ATOM 1874 C CA . ARG B 1 88 ? 4.56 -16.488 3.436 1 98.86 88 ARG B CA 1
ATOM 1875 C C . ARG B 1 88 ? 4.141 -15.635 4.629 1 98.86 88 ARG B C 1
ATOM 1877 O O . ARG B 1 88 ? 3.143 -15.931 5.291 1 98.86 88 ARG B O 1
ATOM 1884 N N . GLY B 1 89 ? 4.986 -14.668 4.931 1 98.88 89 GLY B N 1
ATOM 1885 C CA . GLY B 1 89 ? 4.65 -13.755 6.011 1 98.88 89 GLY B CA 1
ATOM 1886 C C . GLY B 1 89 ? 3.335 -13.03 5.793 1 98.88 89 GLY B C 1
ATOM 1887 O O . GLY B 1 89 ? 2.521 -12.92 6.713 1 98.88 89 GLY B O 1
ATOM 1888 N N . ALA B 1 90 ? 3.162 -12.53 4.555 1 98.91 90 ALA B N 1
ATOM 1889 C CA . ALA B 1 90 ? 1.916 -11.835 4.238 1 98.91 90 ALA B CA 1
ATOM 1890 C C . ALA B 1 90 ? 0.716 -12.766 4.388 1 98.91 90 ALA B C 1
ATOM 1892 O O . ALA B 1 90 ? -0.33 -12.362 4.901 1 98.91 90 ALA B O 1
ATOM 1893 N N . LEU B 1 91 ? 0.862 -13.98 3.887 1 98.88 91 LEU B N 1
ATOM 1894 C CA . LEU B 1 91 ? -0.192 -14.981 4.003 1 98.88 91 LEU B CA 1
ATOM 1895 C C . LEU B 1 91 ? -0.569 -15.207 5.463 1 98.88 91 LEU B C 1
ATOM 1897 O O . LEU B 1 91 ? -1.754 -15.241 5.804 1 98.88 91 LEU B O 1
ATOM 1901 N N . ARG B 1 92 ? 0.373 -15.311 6.306 1 98.57 92 ARG B N 1
ATOM 1902 C CA . ARG B 1 92 ? 0.166 -15.599 7.722 1 98.57 92 ARG B CA 1
ATOM 1903 C C . ARG B 1 92 ? -0.433 -14.396 8.443 1 98.57 92 ARG B C 1
ATOM 1905 O O . ARG B 1 92 ? -1.425 -14.528 9.162 1 98.57 92 ARG B O 1
ATOM 1912 N N . GLU B 1 93 ? 0.164 -13.283 8.246 1 98.56 93 GLU B N 1
ATOM 1913 C CA . GLU B 1 93 ? -0.229 -12.085 8.982 1 98.56 93 GLU B CA 1
ATOM 1914 C C . GLU B 1 93 ? -1.625 -11.621 8.577 1 98.56 93 GLU B C 1
ATOM 1916 O O . GLU B 1 93 ? -2.356 -11.052 9.39 1 98.56 93 GLU B O 1
ATOM 1921 N N . ALA B 1 94 ? -2.002 -11.89 7.311 1 98.69 94 ALA B N 1
ATOM 1922 C CA . ALA B 1 94 ? -3.286 -11.403 6.814 1 98.69 94 ALA B CA 1
ATOM 1923 C C . ALA B 1 94 ? -4.364 -12.476 6.938 1 98.69 94 ALA B C 1
ATOM 1925 O O . ALA B 1 94 ? -5.554 -12.189 6.786 1 98.69 94 ALA B O 1
ATOM 1926 N N . SER B 1 95 ? -3.95 -13.735 7.195 1 97.99 95 SER B N 1
ATOM 1927 C CA . SER B 1 95 ? -4.891 -14.847 7.271 1 97.99 95 SER B CA 1
ATOM 1928 C C . SER B 1 95 ? -5.763 -14.92 6.022 1 97.99 95 SER B C 1
ATOM 1930 O O . SER B 1 95 ? -6.992 -14.955 6.117 1 97.99 95 SER B O 1
ATOM 1932 N N . VAL B 1 96 ? -5.135 -14.969 4.852 1 98.71 96 VAL B N 1
ATOM 1933 C CA . VAL B 1 96 ? -5.821 -15.007 3.565 1 98.71 96 VAL B CA 1
ATOM 1934 C C . VAL B 1 96 ? -5.464 -16.295 2.826 1 98.71 96 VAL B C 1
ATOM 1936 O O . VAL B 1 96 ? -4.623 -17.07 3.288 1 98.71 96 VAL B O 1
ATOM 1939 N N . GLN B 1 97 ? -6.08 -16.535 1.729 1 98.81 97 GLN B N 1
ATOM 1940 C CA . GLN B 1 97 ? -5.85 -17.756 0.965 1 98.81 97 GLN B CA 1
ATOM 1941 C C . GLN B 1 97 ? -4.708 -17.575 -0.031 1 98.81 97 GLN B C 1
ATOM 1943 O O . GLN B 1 97 ? -4.066 -18.548 -0.431 1 98.81 97 GLN B O 1
ATOM 1948 N N . TYR B 1 98 ? -4.44 -16.268 -0.455 1 98.87 98 TYR B N 1
ATOM 1949 C CA . TYR B 1 98 ? -3.361 -16.003 -1.4 1 98.87 98 TYR B CA 1
ATOM 1950 C C . TYR B 1 98 ? -2.575 -14.761 -0.998 1 98.87 98 TYR B C 1
ATOM 1952 O O . TYR B 1 98 ? -3.152 -13.784 -0.514 1 98.87 98 TYR B O 1
ATOM 1960 N N . ALA B 1 99 ? -1.307 -14.792 -1.225 1 98.94 99 ALA B N 1
ATOM 1961 C CA . ALA B 1 99 ? -0.459 -13.621 -1.018 1 98.94 99 ALA B CA 1
ATOM 1962 C C . ALA B 1 99 ? 0.528 -13.448 -2.17 1 98.94 99 ALA B C 1
ATOM 1964 O O . ALA B 1 99 ? 1.055 -14.431 -2.696 1 98.94 99 ALA B O 1
ATOM 1965 N N . ILE B 1 100 ? 0.77 -12.201 -2.539 1 98.91 100 ILE B N 1
ATOM 1966 C CA . ILE B 1 100 ? 1.736 -11.818 -3.563 1 98.91 100 ILE B CA 1
ATOM 1967 C C . ILE B 1 100 ? 2.837 -10.963 -2.94 1 98.91 100 ILE B C 1
ATOM 1969 O O . ILE B 1 100 ? 2.555 -10.029 -2.186 1 98.91 100 ILE B O 1
ATOM 1973 N N . SER B 1 101 ? 4.037 -11.284 -3.273 1 98.96 101 SER B N 1
ATOM 1974 C CA . SER B 1 101 ? 5.124 -10.4 -2.863 1 98.96 101 SER B CA 1
ATOM 1975 C C . SER B 1 101 ? 5.988 -9.997 -4.053 1 98.96 101 SER B C 1
ATOM 1977 O O . SER B 1 101 ? 6.056 -10.719 -5.05 1 98.96 101 SER B O 1
ATOM 1979 N N . VAL B 1 102 ? 6.606 -8.813 -3.969 1 98.94 102 VAL B N 1
ATOM 1980 C CA . VAL B 1 102 ? 7.437 -8.291 -5.049 1 98.94 102 VAL B CA 1
ATOM 1981 C C . VAL B 1 102 ? 8.598 -7.489 -4.467 1 98.94 102 VAL B C 1
ATOM 1983 O O . VAL B 1 102 ? 8.417 -6.724 -3.516 1 98.94 102 VAL B O 1
ATOM 1986 N N . SER B 1 103 ? 9.747 -7.674 -4.894 1 98.86 103 SER B N 1
ATOM 1987 C CA . SER B 1 103 ? 10.958 -6.92 -4.587 1 98.86 103 SER B CA 1
ATOM 1988 C C . SER B 1 103 ? 11.863 -6.806 -5.809 1 98.86 103 SER B C 1
ATOM 1990 O O . SER B 1 103 ? 12.073 -7.786 -6.526 1 98.86 103 SER B O 1
ATOM 1992 N N . GLY B 1 104 ? 12.378 -5.613 -6.112 1 98.59 104 GLY B N 1
ATOM 1993 C CA . GLY B 1 104 ? 13.139 -5.441 -7.339 1 98.59 104 GLY B CA 1
ATOM 1994 C C . GLY B 1 104 ? 13.898 -4.129 -7.393 1 98.59 104 GLY B C 1
ATOM 1995 O O . GLY B 1 104 ? 13.848 -3.338 -6.448 1 98.59 104 GLY B O 1
ATOM 1996 N N . ILE B 1 105 ? 14.629 -3.997 -8.422 1 98.3 105 ILE B N 1
ATOM 1997 C CA . ILE B 1 105 ? 15.4 -2.794 -8.717 1 98.3 105 ILE B CA 1
ATOM 1998 C C . ILE B 1 105 ? 14.717 -2.004 -9.831 1 98.3 105 ILE B C 1
ATOM 2000 O O . ILE B 1 105 ? 14.911 -2.292 -11.014 1 98.3 105 ILE B O 1
ATOM 2004 N N . ALA B 1 106 ? 14.024 -0.97 -9.453 1 97.7 106 ALA B N 1
ATOM 2005 C CA . ALA B 1 106 ? 13.232 -0.228 -10.431 1 97.7 106 ALA B CA 1
ATOM 2006 C C . ALA B 1 106 ? 14.05 0.896 -11.06 1 97.7 106 ALA B C 1
ATOM 2008 O O . ALA B 1 106 ? 13.667 1.447 -12.095 1 97.7 106 ALA B O 1
ATOM 2009 N N . GLY B 1 107 ? 15.324 1.145 -10.468 1 95.58 107 GLY B N 1
ATOM 2010 C CA . GLY B 1 107 ? 16.218 2.12 -11.071 1 95.58 107 GLY B CA 1
ATOM 2011 C C . GLY B 1 107 ? 15.909 3.548 -10.66 1 95.58 107 GLY B C 1
ATOM 2012 O O . GLY B 1 107 ? 15.021 3.784 -9.838 1 95.58 107 GLY B O 1
ATOM 2013 N N . PRO B 1 108 ? 16.688 4.47 -11.217 1 96.35 108 PRO B N 1
ATOM 2014 C CA . PRO B 1 108 ? 17.713 4.306 -12.25 1 96.35 108 PRO B CA 1
ATOM 2015 C C . PRO B 1 108 ? 19.008 3.707 -11.706 1 96.35 108 PRO B C 1
ATOM 2017 O O . PRO B 1 108 ? 19.86 3.262 -12.48 1 96.35 108 PRO B O 1
ATOM 2020 N N . ASP B 1 109 ? 19.166 3.719 -10.418 1 92.61 109 ASP B N 1
ATOM 2021 C CA . ASP B 1 109 ? 20.377 3.191 -9.799 1 92.61 109 ASP B CA 1
ATOM 2022 C C . ASP B 1 109 ? 20.103 1.862 -9.1 1 92.61 109 ASP B C 1
ATOM 2024 O O . ASP B 1 109 ? 19.004 1.314 -9.207 1 92.61 109 ASP B O 1
ATOM 2028 N N . GLY B 1 110 ? 21.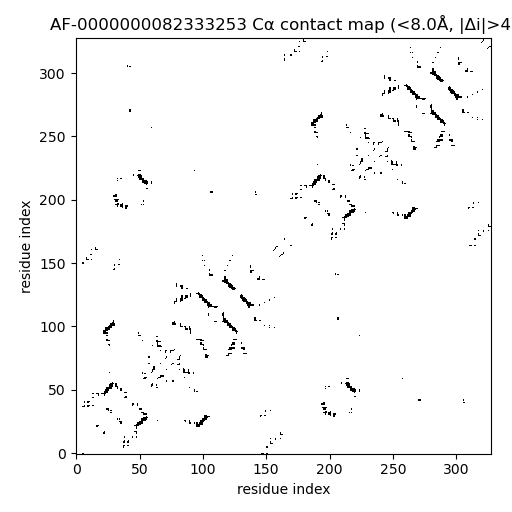173 1.188 -8.536 1 92 110 GLY B N 1
ATOM 2029 C CA . GLY B 1 110 ? 21.017 0.033 -7.667 1 92 110 GLY B CA 1
ATOM 2030 C C . GLY B 1 110 ? 21.341 -1.28 -8.355 1 92 110 GLY B C 1
ATOM 2031 O O . GLY B 1 110 ? 21.445 -2.32 -7.702 1 92 110 GLY B O 1
ATOM 2032 N N . GLY B 1 111 ? 21.45 -1.201 -9.675 1 92.91 111 GLY B N 1
ATOM 2033 C CA . GLY B 1 111 ? 21.708 -2.432 -10.405 1 92.91 111 GLY B CA 1
ATOM 2034 C C . GLY B 1 111 ? 23.179 -2.8 -10.453 1 92.91 111 GLY B C 1
ATOM 2035 O O . GLY B 1 111 ? 24.042 -1.969 -10.163 1 92.91 111 GLY B O 1
ATOM 2036 N N . SER B 1 112 ? 23.386 -4.094 -10.556 1 93.97 112 SER B N 1
ATOM 2037 C CA . SER B 1 112 ? 24.7 -4.649 -10.864 1 93.97 112 SER B CA 1
ATOM 2038 C C . SER B 1 112 ? 24.667 -5.463 -12.154 1 93.97 112 SER B C 1
ATOM 2040 O O . SER B 1 112 ? 23.612 -5.615 -12.771 1 93.97 112 SER B O 1
ATOM 2042 N N . VAL B 1 113 ? 25.749 -5.923 -12.531 1 93.97 113 VAL B N 1
ATOM 2043 C CA . VAL B 1 113 ? 25.818 -6.743 -13.736 1 93.97 113 VAL B CA 1
ATOM 2044 C C . VAL B 1 113 ? 24.99 -8.012 -13.546 1 93.97 113 VAL B C 1
ATOM 2046 O O . VAL B 1 113 ? 24.256 -8.423 -14.448 1 93.97 113 VAL B O 1
ATOM 2049 N N . GLU B 1 114 ? 25.065 -8.636 -12.393 1 92.76 114 GLU B N 1
ATOM 2050 C CA . GLU B 1 114 ? 24.379 -9.889 -12.094 1 92.76 114 GLU B CA 1
ATOM 2051 C C . GLU B 1 114 ? 22.897 -9.654 -11.813 1 92.76 114 GLU B C 1
ATOM 2053 O O . GLU B 1 114 ? 22.071 -10.545 -12.021 1 92.76 114 GLU B O 1
ATOM 2058 N N . LYS B 1 115 ? 22.647 -8.519 -11.322 1 95.97 115 LYS B N 1
ATOM 2059 C CA . LYS B 1 115 ? 21.282 -8.11 -11.003 1 95.97 115 LYS B CA 1
ATOM 2060 C C . LYS B 1 115 ? 20.998 -6.699 -11.51 1 95.97 115 LYS B C 1
ATOM 2062 O O . LYS B 1 115 ? 20.875 -5.762 -10.718 1 95.97 115 LYS B O 1
ATOM 2067 N N . PRO B 1 116 ? 20.855 -6.529 -12.839 1 97.7 116 PRO B N 1
ATOM 2068 C CA . PRO B 1 116 ? 20.721 -5.191 -13.421 1 97.7 116 PRO B CA 1
ATOM 2069 C C . PRO B 1 116 ? 19.423 -4.498 -13.014 1 97.7 116 PRO B C 1
ATOM 2071 O O . PRO B 1 116 ? 18.498 -5.15 -12.523 1 97.7 116 PRO B O 1
ATOM 2074 N N . VAL B 1 117 ? 19.327 -3.208 -13.262 1 97.96 117 VAL B N 1
ATOM 2075 C CA . VAL B 1 117 ? 18.08 -2.46 -13.145 1 97.96 117 VAL B CA 1
ATOM 2076 C C . VAL B 1 117 ? 16.988 -3.142 -13.966 1 97.96 117 VAL B C 1
ATOM 2078 O O . VAL B 1 117 ? 17.233 -3.581 -15.092 1 97.96 117 VAL B O 1
ATOM 2081 N N . GLY B 1 118 ? 15.812 -3.27 -13.336 1 98.6 118 GLY B N 1
ATOM 2082 C CA . GLY B 1 118 ? 14.707 -3.957 -13.985 1 98.6 118 GLY B CA 1
ATOM 2083 C C . GLY B 1 118 ? 14.489 -5.363 -13.461 1 98.6 118 GLY B C 1
ATOM 2084 O O . GLY B 1 118 ? 13.462 -5.985 -13.744 1 98.6 118 GLY B O 1
ATOM 2085 N N . THR B 1 119 ? 15.444 -5.893 -12.625 1 98.86 119 THR B N 1
ATOM 2086 C CA . THR B 1 119 ? 15.283 -7.213 -12.025 1 98.86 119 THR B CA 1
ATOM 2087 C C . THR B 1 119 ? 14.246 -7.176 -10.906 1 98.86 119 THR B C 1
ATOM 2089 O O . THR B 1 119 ? 14.391 -6.419 -9.943 1 98.86 119 THR B O 1
ATOM 2092 N N . VAL B 1 120 ? 13.238 -8.014 -11.079 1 98.92 120 VAL B N 1
ATOM 2093 C CA . VAL B 1 120 ? 12.172 -8.069 -10.085 1 98.92 120 VAL B CA 1
ATOM 2094 C C . VAL B 1 120 ? 11.873 -9.524 -9.727 1 98.92 120 VAL B C 1
ATOM 2096 O O . VAL B 1 120 ? 11.657 -10.355 -10.612 1 98.92 120 VAL B O 1
ATOM 2099 N N . TRP B 1 121 ? 11.905 -9.822 -8.459 1 98.95 121 TRP B N 1
ATOM 2100 C CA . TRP B 1 121 ? 11.521 -11.128 -7.934 1 98.95 121 TRP B CA 1
ATOM 2101 C C . TRP B 1 121 ? 10.09 -11.103 -7.406 1 98.95 121 TRP B C 1
ATOM 2103 O O . TRP B 1 121 ? 9.673 -10.131 -6.771 1 98.95 121 TRP B O 1
ATOM 2113 N N . PHE B 1 122 ? 9.452 -12.203 -7.626 1 98.95 122 PHE B N 1
ATOM 2114 C CA . PHE B 1 122 ? 8.067 -12.37 -7.203 1 98.95 122 PHE B CA 1
ATOM 2115 C C . PHE B 1 122 ? 7.913 -13.609 -6.328 1 98.95 122 PHE B C 1
ATOM 2117 O O . PHE B 1 122 ? 8.528 -14.644 -6.594 1 98.95 122 PHE B O 1
ATOM 2124 N N . GLY B 1 123 ? 7.143 -13.479 -5.295 1 98.95 123 GLY B N 1
ATOM 2125 C CA . GLY B 1 123 ? 6.693 -14.6 -4.486 1 98.95 123 GLY B CA 1
ATOM 2126 C C . GLY B 1 123 ? 5.182 -14.718 -4.418 1 98.95 123 GLY B C 1
ATOM 2127 O O . GLY B 1 123 ? 4.477 -13.708 -4.365 1 98.95 123 GLY B O 1
ATOM 2128 N N . PHE B 1 124 ? 4.728 -15.915 -4.432 1 98.92 124 PHE B N 1
ATOM 2129 C CA . PHE B 1 124 ? 3.322 -16.254 -4.251 1 98.92 124 PHE B CA 1
ATOM 2130 C C . PHE B 1 124 ? 3.162 -17.364 -3.218 1 98.92 124 PHE B C 1
ATOM 2132 O O . PHE B 1 124 ? 3.931 -18.327 -3.21 1 98.92 124 PHE B O 1
ATOM 2139 N N . ALA B 1 125 ? 2.233 -17.178 -2.359 1 98.87 125 ALA B N 1
ATOM 2140 C CA . ALA B 1 125 ? 1.921 -18.207 -1.371 1 98.87 125 ALA B CA 1
ATOM 2141 C C . ALA B 1 125 ? 0.417 -18.453 -1.292 1 98.87 125 ALA B C 1
ATOM 2143 O O . ALA B 1 125 ? -0.378 -17.516 -1.395 1 98.87 125 ALA B O 1
ATOM 2144 N N . SER B 1 126 ? 0.037 -19.667 -1.107 1 98.62 126 SER B N 1
ATOM 2145 C CA . SER B 1 126 ? -1.366 -20.028 -0.932 1 98.62 126 SER B CA 1
ATOM 2146 C C . SER B 1 126 ? -1.585 -20.778 0.377 1 98.62 126 SER B C 1
ATOM 2148 O O . SER B 1 126 ? -0.665 -21.414 0.896 1 98.62 126 SER B O 1
ATOM 2150 N N . ALA B 1 127 ? -2.743 -20.75 0.856 1 98.09 127 ALA B N 1
ATOM 2151 C CA . ALA B 1 127 ? -3.1 -21.405 2.111 1 98.09 127 ALA B CA 1
ATOM 2152 C C . ALA B 1 127 ? -3.014 -22.923 1.981 1 98.09 127 ALA B C 1
ATOM 2154 O O . ALA B 1 127 ? -2.97 -23.637 2.986 1 98.09 127 ALA B O 1
ATOM 2155 N N . SER B 1 128 ? -2.981 -23.416 0.755 1 97.05 128 SER B N 1
ATOM 2156 C CA . SER B 1 128 ? -2.838 -24.851 0.532 1 97.05 128 SER B CA 1
ATOM 2157 C C . SER B 1 128 ? -1.397 -25.303 0.744 1 97.05 128 SER B C 1
ATOM 2159 O O . SER B 1 128 ? -1.11 -26.502 0.735 1 97.05 128 SER B O 1
ATOM 2161 N N . GLY B 1 129 ? -0.459 -24.347 0.825 1 97.67 129 GLY B N 1
ATOM 2162 C CA . GLY B 1 129 ? 0.931 -24.689 1.083 1 97.67 129 GLY B CA 1
ATOM 2163 C C . GLY B 1 129 ? 1.838 -24.439 -0.107 1 97.67 129 GLY B C 1
ATOM 2164 O O . GLY B 1 129 ? 3.063 -24.49 0.017 1 97.67 129 GLY B O 1
ATOM 2165 N N . GLU B 1 130 ? 1.289 -24.076 -1.229 1 98.05 130 GLU B N 1
ATOM 2166 C CA . GLU B 1 130 ? 2.093 -23.808 -2.417 1 98.05 130 GLU B CA 1
ATOM 2167 C C . GLU B 1 130 ? 2.824 -22.474 -2.3 1 98.05 130 GLU B C 1
ATOM 2169 O O . GLU B 1 130 ? 2.24 -21.475 -1.873 1 98.05 130 GLU B O 1
ATOM 2174 N N . VAL B 1 131 ? 4.088 -22.522 -2.639 1 98.54 131 VAL B N 1
ATOM 2175 C CA . VAL B 1 131 ? 4.9 -21.314 -2.751 1 98.54 131 VAL B CA 1
ATOM 2176 C C . VAL B 1 131 ? 5.596 -21.283 -4.109 1 98.54 131 VAL B C 1
ATOM 2178 O O . VAL B 1 131 ? 6.249 -22.253 -4.502 1 98.54 131 VAL B O 1
ATOM 2181 N N . LEU B 1 132 ? 5.424 -20.224 -4.857 1 98.79 132 LEU B N 1
ATOM 2182 C CA . LEU B 1 132 ? 6.026 -20.017 -6.17 1 98.79 132 LEU B CA 1
ATOM 2183 C C . LEU B 1 132 ? 6.888 -18.759 -6.181 1 98.79 132 LEU B C 1
ATOM 2185 O O . LEU B 1 132 ? 6.45 -17.698 -5.728 1 98.79 132 LEU B O 1
ATOM 2189 N N . THR B 1 133 ? 8.105 -18.883 -6.564 1 98.89 133 THR B N 1
ATOM 2190 C CA . THR B 1 133 ? 8.974 -17.727 -6.755 1 98.89 133 THR B CA 1
ATOM 2191 C C . THR B 1 133 ? 9.433 -17.63 -8.208 1 98.89 133 THR B C 1
ATOM 2193 O O . THR B 1 133 ? 9.724 -18.646 -8.841 1 98.89 133 THR B O 1
ATOM 2196 N N . LEU B 1 134 ? 9.397 -16.419 -8.751 1 98.88 134 LEU B N 1
ATOM 2197 C CA . LEU B 1 134 ? 9.78 -16.152 -10.133 1 98.88 134 LEU B CA 1
ATOM 2198 C C . LEU B 1 134 ? 10.599 -14.87 -10.233 1 98.88 134 LEU B C 1
ATOM 2200 O O . LEU B 1 134 ? 10.543 -14.021 -9.339 1 98.88 134 LEU B O 1
ATOM 2204 N N . VAL B 1 135 ? 11.364 -14.792 -11.319 1 98.86 135 VAL B N 1
ATOM 2205 C CA . VAL B 1 135 ? 12.141 -13.58 -11.553 1 98.86 135 VAL B CA 1
ATOM 2206 C C . VAL B 1 135 ? 11.947 -13.111 -12.993 1 98.86 135 VAL B C 1
ATOM 2208 O O . VAL B 1 135 ? 11.805 -13.929 -13.905 1 98.86 135 VAL B O 1
ATOM 2211 N N . ARG B 1 136 ? 11.834 -11.824 -13.176 1 98.67 136 ARG B N 1
ATOM 2212 C CA . ARG B 1 136 ? 11.795 -11.178 -14.484 1 98.67 136 ARG B CA 1
ATOM 2213 C C . ARG B 1 136 ? 12.737 -9.98 -14.531 1 98.67 136 ARG B C 1
ATOM 2215 O O . ARG B 1 136 ? 13.043 -9.383 -13.497 1 98.67 136 ARG B O 1
ATOM 2222 N N . CYS B 1 137 ? 13.163 -9.662 -15.697 1 98.62 137 CYS B N 1
ATOM 2223 C CA . CYS B 1 137 ? 13.895 -8.426 -15.95 1 98.62 137 CYS B CA 1
ATOM 2224 C C . CYS B 1 137 ? 13.143 -7.539 -16.936 1 98.62 137 CYS B C 1
ATOM 2226 O O . CYS B 1 137 ? 12.991 -7.894 -18.106 1 98.62 137 CYS B O 1
ATOM 2228 N N . PHE B 1 138 ? 12.755 -6.405 -16.468 1 98.53 138 PHE B N 1
ATOM 2229 C CA . PHE B 1 138 ? 11.929 -5.517 -17.279 1 98.53 138 PHE B CA 1
ATOM 2230 C C . PHE B 1 138 ? 12.755 -4.36 -17.827 1 98.53 138 PHE B C 1
ATOM 2232 O O . PHE B 1 138 ? 13.696 -3.899 -17.177 1 98.53 138 PHE B O 1
ATOM 2239 N N . ASN B 1 139 ? 12.341 -3.906 -18.962 1 97.19 139 ASN B N 1
ATOM 2240 C CA . ASN B 1 139 ? 13.003 -2.766 -19.587 1 97.19 139 ASN B CA 1
ATOM 2241 C C . ASN B 1 139 ? 12.266 -1.462 -19.298 1 97.19 139 ASN B C 1
ATOM 2243 O O . ASN B 1 139 ? 11.053 -1.465 -19.079 1 97.19 139 ASN B O 1
ATOM 2247 N N . GLY B 1 140 ? 13.051 -0.331 -19.34 1 97.49 140 GLY B N 1
ATOM 2248 C CA . GLY B 1 140 ? 12.449 0.989 -19.242 1 97.49 140 GLY B CA 1
ATOM 2249 C C . GLY B 1 140 ? 12.868 1.745 -17.995 1 97.49 140 GLY B C 1
ATOM 2250 O O . GLY B 1 140 ? 13.794 1.332 -17.294 1 97.49 140 GLY B O 1
ATOM 2251 N N . ASP B 1 141 ? 12.215 2.82 -17.854 1 97.49 141 ASP B N 1
ATOM 2252 C CA . ASP B 1 141 ? 12.487 3.636 -16.675 1 97.49 141 ASP B CA 1
ATOM 2253 C C . ASP B 1 141 ? 11.739 3.104 -15.455 1 97.49 141 ASP B C 1
ATOM 2255 O O . ASP B 1 141 ? 11.069 2.072 -15.532 1 97.49 141 ASP B O 1
ATOM 2259 N N . ARG B 1 142 ? 11.883 3.723 -14.342 1 97.93 142 ARG B N 1
ATOM 2260 C CA . ARG B 1 142 ? 11.315 3.308 -13.064 1 97.93 142 ARG B CA 1
ATOM 2261 C C . ARG B 1 142 ? 9.821 3.03 -13.193 1 97.93 142 ARG B C 1
ATOM 2263 O O . ARG B 1 142 ? 9.339 1.984 -12.754 1 97.93 142 ARG B O 1
ATOM 2270 N N . GLU B 1 143 ? 9.045 3.965 -13.745 1 97.6 143 GLU B N 1
ATOM 2271 C CA . GLU B 1 143 ? 7.605 3.776 -13.9 1 97.6 143 GLU B CA 1
ATOM 2272 C C . GLU B 1 143 ? 7.298 2.546 -14.748 1 97.6 143 GLU B C 1
ATOM 2274 O O . GLU B 1 143 ? 6.401 1.767 -14.419 1 97.6 143 GLU B O 1
ATOM 2279 N N . ALA B 1 144 ? 8 2.401 -15.823 1 98.13 144 ALA B N 1
ATOM 2280 C CA . ALA B 1 144 ? 7.767 1.278 -16.727 1 98.13 144 ALA B CA 1
ATOM 2281 C C . ALA B 1 144 ? 8.035 -0.053 -16.029 1 98.13 144 ALA B C 1
ATOM 2283 O O . ALA B 1 144 ? 7.251 -0.997 -16.157 1 98.13 144 ALA B O 1
ATOM 2284 N N . VAL B 1 145 ? 9.13 -0.167 -15.296 1 98.58 145 VAL B N 1
ATOM 2285 C CA . VAL B 1 145 ? 9.488 -1.388 -14.583 1 98.58 145 VAL B CA 1
ATOM 2286 C C . VAL B 1 145 ? 8.412 -1.718 -13.55 1 98.58 145 VAL B C 1
ATOM 2288 O O . VAL B 1 145 ? 7.946 -2.857 -13.471 1 98.58 145 VAL B O 1
ATOM 2291 N N . ARG B 1 146 ? 8.012 -0.75 -12.82 1 98.66 146 ARG B N 1
ATOM 2292 C CA . ARG B 1 146 ? 7.024 -0.949 -11.764 1 98.66 146 ARG B CA 1
ATOM 2293 C C . ARG B 1 146 ? 5.667 -1.325 -12.348 1 98.66 146 ARG B C 1
ATOM 2295 O O . ARG B 1 146 ? 4.964 -2.177 -11.8 1 98.66 146 ARG B O 1
ATOM 2302 N N . ARG B 1 147 ? 5.27 -0.724 -13.45 1 98.55 147 ARG B N 1
ATOM 2303 C CA . ARG B 1 147 ? 4.01 -1.049 -14.111 1 98.55 147 ARG B CA 1
ATOM 2304 C C . ARG B 1 147 ? 4.013 -2.487 -14.619 1 98.55 147 ARG B C 1
ATOM 2306 O O . ARG B 1 147 ? 3.042 -3.221 -14.426 1 98.55 147 ARG B O 1
ATOM 2313 N N . GLN B 1 148 ? 5.08 -2.82 -15.27 1 98.72 148 GLN B N 1
ATOM 2314 C CA . GLN B 1 148 ? 5.203 -4.178 -15.789 1 98.72 148 GLN B CA 1
ATOM 2315 C C . GLN B 1 148 ? 5.193 -5.202 -14.658 1 98.72 148 GLN B C 1
ATOM 2317 O O . GLN B 1 148 ? 4.562 -6.256 -14.773 1 98.72 148 GLN B O 1
ATOM 2322 N N . ALA B 1 149 ? 5.882 -4.879 -13.576 1 98.89 149 ALA B N 1
ATOM 2323 C CA . ALA B 1 149 ? 5.916 -5.77 -12.419 1 98.89 149 ALA B CA 1
ATOM 2324 C C . ALA B 1 149 ? 4.521 -5.952 -11.827 1 98.89 149 ALA B C 1
ATOM 2326 O O . ALA B 1 149 ? 4.119 -7.072 -11.503 1 98.89 149 ALA B O 1
ATOM 2327 N N . THR B 1 150 ? 3.797 -4.871 -11.69 1 98.89 150 THR B N 1
ATOM 2328 C CA . THR B 1 150 ? 2.436 -4.91 -11.168 1 98.89 150 THR B CA 1
ATOM 2329 C C . THR B 1 150 ? 1.551 -5.804 -12.031 1 98.89 150 THR B C 1
ATOM 2331 O O . THR B 1 150 ? 0.876 -6.7 -11.518 1 98.89 150 THR B O 1
ATOM 2334 N N . GLY B 1 151 ? 1.594 -5.564 -13.321 1 98.84 151 GLY B N 1
ATOM 2335 C CA . GLY B 1 151 ? 0.783 -6.35 -14.238 1 98.84 151 GLY B CA 1
ATOM 2336 C C . GLY B 1 151 ? 1.147 -7.822 -14.244 1 98.84 151 GLY B C 1
ATOM 2337 O O . GLY B 1 151 ? 0.266 -8.685 -14.226 1 98.84 151 GLY B O 1
ATOM 2338 N N . TRP B 1 152 ? 2.421 -8.105 -14.255 1 98.72 152 TRP B N 1
ATOM 2339 C CA . TRP B 1 152 ? 2.894 -9.484 -14.326 1 98.72 152 TRP B CA 1
ATOM 2340 C C . TRP B 1 152 ? 2.518 -10.254 -13.065 1 98.72 152 TRP B C 1
ATOM 2342 O O . TRP B 1 152 ? 2.142 -11.427 -13.135 1 98.72 152 TRP B O 1
ATOM 2352 N N . ALA B 1 153 ? 2.644 -9.627 -11.916 1 98.88 153 ALA B N 1
ATOM 2353 C CA . ALA B 1 153 ? 2.256 -10.246 -10.652 1 98.88 153 ALA B CA 1
ATOM 2354 C C . ALA B 1 153 ? 0.782 -10.643 -10.665 1 98.88 153 ALA B C 1
ATOM 2356 O O . ALA B 1 153 ? 0.433 -11.769 -10.303 1 98.88 153 ALA B O 1
ATOM 2357 N N . LEU B 1 154 ? -0.073 -9.742 -11.078 1 98.83 154 LEU B N 1
ATOM 2358 C CA . LEU B 1 154 ? -1.511 -9.989 -11.102 1 98.83 154 LEU B CA 1
ATOM 2359 C C . LEU B 1 154 ? -1.861 -11.062 -12.129 1 98.83 154 LEU B C 1
ATOM 2361 O O . LEU B 1 154 ? -2.713 -11.916 -11.874 1 98.83 154 LEU B O 1
ATOM 2365 N N . GLN B 1 155 ? -1.192 -10.953 -13.264 1 98.77 155 GLN B N 1
ATOM 2366 C CA . GLN B 1 155 ? -1.423 -11.962 -14.293 1 98.77 155 GLN B CA 1
ATOM 2367 C C . GLN B 1 155 ? -1.041 -13.353 -13.796 1 98.77 155 GLN B C 1
ATOM 2369 O O . GLN B 1 155 ? -1.74 -14.33 -14.072 1 98.77 155 GLN B O 1
ATOM 2374 N N . THR B 1 156 ? 0.053 -13.462 -13.125 1 98.76 156 THR B N 1
ATOM 2375 C CA . THR B 1 156 ? 0.51 -14.747 -12.609 1 98.76 156 THR B CA 1
ATOM 2376 C C . THR B 1 156 ? -0.461 -15.286 -11.562 1 98.76 156 THR B C 1
ATOM 2378 O O . THR B 1 156 ? -0.797 -16.472 -11.571 1 98.76 156 THR B O 1
ATOM 2381 N N . LEU B 1 157 ? -0.891 -14.414 -10.629 1 98.71 157 LEU B N 1
ATOM 2382 C CA . LEU B 1 157 ? -1.916 -14.832 -9.679 1 98.71 157 LEU B CA 1
ATOM 2383 C C . LEU B 1 157 ? -3.134 -15.394 -10.404 1 98.71 157 LEU B C 1
ATOM 2385 O O . LEU B 1 157 ? -3.631 -16.467 -10.054 1 98.71 157 LEU B O 1
ATOM 2389 N N . HIS B 1 158 ? -3.586 -14.65 -11.384 1 98.55 158 HIS B N 1
ATOM 2390 C CA . HIS B 1 158 ? -4.77 -15.023 -12.15 1 98.55 158 HIS B CA 1
ATOM 2391 C C . HIS B 1 158 ? -4.575 -16.365 -12.848 1 98.55 158 HIS B C 1
ATOM 2393 O O . HIS B 1 158 ? -5.379 -17.283 -12.673 1 98.55 158 HIS B O 1
ATOM 2399 N N . ASP B 1 159 ? -3.466 -16.481 -13.607 1 98.18 159 ASP B N 1
ATOM 2400 C CA . ASP B 1 159 ? -3.285 -17.603 -14.523 1 98.18 159 ASP B CA 1
ATOM 2401 C C . ASP B 1 159 ? -2.871 -18.866 -13.771 1 98.18 159 ASP B C 1
ATOM 2403 O O . ASP B 1 159 ? -3.266 -19.973 -14.142 1 98.18 159 ASP B O 1
ATOM 2407 N N . HIS B 1 160 ? -2.098 -18.726 -12.696 1 97.44 160 HIS B N 1
ATOM 2408 C CA . HIS B 1 160 ? -1.506 -19.892 -12.049 1 97.44 160 HIS B CA 1
ATOM 2409 C C . HIS B 1 160 ? -2.353 -20.356 -10.869 1 97.44 160 HIS B C 1
ATOM 2411 O O . HIS B 1 160 ? -2.478 -21.558 -10.623 1 97.44 160 HIS B O 1
ATOM 2417 N N . PHE B 1 161 ? -2.973 -19.43 -10.183 1 96.79 161 PHE B N 1
ATOM 2418 C CA . PHE B 1 161 ? -3.569 -19.811 -8.909 1 96.79 161 PHE B CA 1
ATOM 2419 C C . PHE B 1 161 ? -5.09 -19.814 -9.002 1 96.79 161 PHE B C 1
ATOM 2421 O O . PHE B 1 161 ? -5.758 -20.594 -8.319 1 96.79 161 PHE B O 1
ATOM 2428 N N . LEU B 1 162 ? -5.614 -18.956 -9.908 1 96.39 162 LEU B N 1
ATOM 2429 C CA . LEU B 1 162 ? -7.057 -18.772 -9.803 1 96.39 162 LEU B CA 1
ATOM 2430 C C . LEU B 1 162 ? -7.774 -19.412 -10.988 1 96.39 162 LEU B C 1
ATOM 2432 O O . LEU B 1 162 ? -8.909 -19.875 -10.855 1 96.39 162 LEU B O 1
ATOM 2436 N N . LYS B 1 163 ? -7.216 -19.272 -12.186 1 90.7 163 LYS B N 1
ATOM 2437 C CA . LYS B 1 163 ? -7.88 -19.848 -13.352 1 90.7 163 LYS B CA 1
ATOM 2438 C C . LYS B 1 163 ? -7.84 -21.373 -13.31 1 90.7 163 LYS B C 1
ATOM 2440 O O . LYS B 1 163 ? -8.744 -22.037 -13.82 1 90.7 163 LYS B O 1
ATOM 2445 N N . ASN B 1 164 ? -6.829 -22.048 -12.62 1 67.73 164 ASN B N 1
ATOM 2446 C CA . ASN B 1 164 ? -6.755 -23.504 -12.682 1 67.73 164 ASN B CA 1
ATOM 2447 C C . ASN B 1 164 ? -7.721 -24.157 -11.698 1 67.73 164 ASN B C 1
ATOM 2449 O O . ASN B 1 164 ? -7.918 -23.656 -10.59 1 67.73 164 ASN B O 1
#

Foldseek 3Di:
DDLVVLLVLLVLVQVLCVVVQFAEEEEEALLQCVLVVSNPVDPPSVSHYQYYQHQNDPVSLCPQQNFDPVCCVPANCAHQSSQQSNFNSRCVNRVTFKYKYKDAALDPDDADPVHGHQKMKMWMDGPVGDIDIDIDGDDDHSVRSSVVRSSVRSVCCCPPPRPD/DDLVVLLVLLVLVQVLCVVVQFAEEEEEALLQCVLVVSNPVDPPSVSHYQYYQHQNDPVSLCPQQNFDPVCCVPANCAHQSSQQSNFNSRCVNRVTFKYKYKDAALDPDDADPVHGHQKMKMWMDGPVGDIDIDIDGDDDHSVRSSVVRSSVRSVCCCPPPRPD

Nearest PDB structures (foldseek):
  2a9s-assembly1_B  TM=9.625E-01  e=3.675E-20  Agrobacterium fabrum str. C58
  5v01-assembly1_B  TM=9.660E-01  e=9.610E-19  Klebsiella pneumoniae subsp. pneumoniae MGH 78578
  5kvk-assembly1_A-2  TM=9.655E-01  e=4.071E-18  Klebsiella pneumoniae 700603
  5kol-assembly2_D  TM=9.424E-01  e=4.335E-18  Escherichia coli O157:H7
  6l19-assembly1_B  TM=9.659E-01  e=4.708E-17  Enterobacter asburiae

InterPro domains:
  IPR008136 CinA, C-terminal [PF02464] (8-159)
  IPR008136 CinA, C-terminal [TIGR00199] (13-158)
  IPR036653 CinA-like, C-terminal [G3DSA:3.90.950.20] (1-161)
  IPR036653 CinA-like, C-terminal [SSF142433] (4-161)

Secondary structure (DSSP, 8-state):
--HHHHHHHHHHHHHHHHHTT--EEEEESTTTTHHHHHHHTSTTGGGTEEEEEE--SHHHHHHHH---HHHHHHH-SSSHHHHHHHHHHHHHHHT-SEEEEEEE--SSS---SSS-TTEEEEEEEETTS-EEEEEEE--SSHHHHHHHHHHHHHHHIIIIII--/--HHHHHHHHHHHHHHHHHTT--EEEEESTTTTHHHHHHHTSTTGGGTEEEEEE--SHHHHHHHH---HHHHHHH-SSSHHHHHHHHHHHHHHHT-SEEEEEEE--SSS---SSS-TTEEEEEEEETTS-EEEEEEE--SSHHHHHHHHHHHHHHHIIIIII--

Solvent-accessible surface area (backbone atoms only — not comparable to full-atom values): 15790 Å² total; per-residue (Å²): 127,52,72,67,54,46,44,53,52,33,48,52,45,50,52,52,28,54,76,66,74,32,31,34,28,36,28,23,24,55,45,21,20,44,54,44,21,42,47,48,67,37,75,73,28,70,77,31,41,42,36,30,37,20,31,51,31,72,65,35,31,30,76,67,17,61,31,50,68,65,47,40,73,75,59,31,69,64,24,66,68,36,15,43,34,27,4,48,22,30,23,61,74,64,68,34,42,29,12,38,14,36,21,40,30,40,31,95,58,88,46,42,91,91,51,36,53,18,32,34,24,34,8,33,22,36,69,89,68,54,72,50,67,50,76,50,74,39,71,75,53,39,68,47,22,33,49,46,50,38,49,49,52,52,48,46,47,37,61,68,67,56,72,99,128,52,73,66,54,46,44,53,50,30,48,52,44,51,51,52,30,54,77,65,76,32,31,35,29,37,27,23,24,55,45,21,20,45,53,44,22,42,48,49,67,37,74,72,29,70,78,30,42,44,36,30,38,21,30,50,30,72,65,34,32,29,76,67,19,61,32,48,68,64,48,41,71,74,58,31,68,61,24,66,69,36,16,43,34,26,4,49,22,29,23,61,73,65,70,34,43,28,13,39,13,36,23,38,31,39,31,96,57,88,46,42,91,93,51,36,55,18,32,34,24,33,8,34,22,36,68,88,69,52,71,50,66,47,76,49,74,40,70,74,53,40,69,48,20,32,50,48,50,39,47,51,52,52,48,46,48,36,62,68,66,57,70,100

Sequence (328 aa):
MTDNELTQLSLRIGQLLLARGASVATAESCTGGWIAKVLTDVAGSSAWFQRGFVTYSNEAKQQMTGVTEQSLAHFGAVSEQVVSEMARGALREASVQYAISVSGIAGPDGGSVEKPVGTVWFGFASASGEVLTLVRCFNGDREAVRRQATGWALQTLHDHFLKNMTDNELTQLSLRIGQLLLARGASVATAESCTGGWIAKVLTDVAGSSAWFQRGFVTYSNEAKQQMTGVTEQSLAHFGAVSEQVVSEMARGALREASVQYAISVSGIAGPDGGSVEKPVGTVWFGFASASGEVLTLVRCFNGDREAVRRQATGWALQTLHDHFLKN

Organism: Erwinia amylovora (NCBI:txid552)